Protein AF-A0AAW0IKH4-F1 (afdb_monomer)

Nearest PDB structures (foldseek):
  5uxm-assembly1_A  TM=9.630E-01  e=1.131E-14  Pseudomonas aeruginosa PAO1
  5uxo-assembly1_A  TM=9.496E-01  e=1.209E-14  Pseudomonas aeruginosa PAO1
  6bmc-assembly1_B  TM=9.424E-01  e=7.296E-10  Pseudomonas aeruginosa
  6bmc-assembly1_A  TM=9.435E-01  e=4.725E-09  Pseudomonas aeruginosa
  5e7z-assembly1_A-2  TM=8.081E-01  e=7.800E-10  Mycobacterium tuberculosis

Radius of gyration: 31.59 Å; Cα contacts (8 Å, |Δi|>4): 161; chains: 1; bounding box: 90×60×88 Å

Sequence (224 aa):
MAFTAASSLSSKSLLLYPHQPLTPIFNSKPRHHKPILAIHAADPSKSSKSTDIATSSTTPVPIQWSLESWKSKKALQQPEYPDQIVLDSVLKTLESFPPIVFAGEARSLEDRLAEAAQGKAFLLQGGDFAESFKEFNANNIRDTFRLLLQMSVVLMFGGQMPVAKAGRMAGQFAMPRSDPFEERYGVKLPSYRGDNINGDAFEPLKGICHRRIRSNAESHPLES

Mean predicted aligned error: 16.58 Å

Secondary structure (DSSP, 8-state):
----------------PPPPP-------------------PPPPP-PPP-----------------TTGGGGS---S----S-HHHHHHHHHHHHTSPPSS-HHHHHHHHHHHHHHHTTSSEEEEEE-SS--TTT--HHHHHHHHHHHHHHHHHHHHHHTS-EEEEEE-SS------SSSEEEETTEEEEPP--TTTS-S-----TT--S-----GGGS-----

InterPro domains:
  IPR002480 DAHP synthetase, class II [PF01474] (65-203)
  IPR002480 DAHP synthetase, class II [PTHR21337] (28-204)
  IPR013785 Aldolase-type TIM barrel [G3DSA:3.20.20.70] (98-218)

Foldseek 3Di:
DDDDDDDDDDDDDDDDDDDDDDDDPPDDDDDPDDPPDPPDDDDDDDDDDDDDDDDPPPPPDPPDDDPCSCVPDDDPQDADDPDVVVVVVLVVVVVPDDDPDDPVVVVVLVVQVVCVVVVQEAEDEDDDQADAPVPPDPVRVVVRVVVQVVVQVVCCVVVVHHYDGHYPDDPRFFAGDPDQWDDDPNDIAGDDGGPCAADPDDDQDPPDRYRHGDRPVPPDPPDD

Structure (mmCIF, N/CA/C/O backbone):
data_AF-A0AAW0IKH4-F1
#
_entry.id   AF-A0AAW0IKH4-F1
#
loop_
_atom_site.group_PDB
_atom_site.id
_atom_site.type_symbol
_atom_site.label_atom_id
_atom_site.label_alt_id
_atom_site.label_comp_id
_atom_site.label_asym_id
_atom_site.label_entity_id
_atom_site.label_seq_id
_atom_site.pdbx_PDB_ins_code
_atom_site.Cartn_x
_atom_site.Cartn_y
_atom_site.Cartn_z
_atom_site.occupancy
_atom_site.B_iso_or_equiv
_atom_site.auth_seq_id
_atom_site.auth_comp_id
_atom_site.auth_asym_id
_atom_site.auth_atom_id
_atom_site.pdbx_PDB_model_num
ATOM 1 N N . MET A 1 1 ? 54.519 18.270 47.631 1.00 41.19 1 MET A N 1
ATOM 2 C CA . MET A 1 1 ? 54.004 19.505 47.008 1.00 41.19 1 MET A CA 1
ATOM 3 C C . MET A 1 1 ? 52.821 19.975 47.833 1.00 41.19 1 MET A C 1
ATOM 5 O O . MET A 1 1 ? 51.887 19.210 48.018 1.00 41.19 1 MET A O 1
ATOM 9 N N . ALA A 1 2 ? 52.956 21.153 48.438 1.00 33.09 2 ALA A N 1
ATOM 10 C CA . ALA A 1 2 ? 51.972 21.773 49.318 1.00 33.09 2 ALA A CA 1
ATOM 11 C C . ALA A 1 2 ? 50.793 22.349 48.518 1.00 33.09 2 ALA A C 1
ATOM 13 O O . ALA A 1 2 ? 50.993 22.753 47.379 1.00 33.09 2 ALA A O 1
ATOM 14 N N . PHE A 1 3 ? 49.602 22.404 49.116 1.00 32.19 3 PHE A N 1
ATOM 15 C CA . PHE A 1 3 ? 48.955 23.667 49.503 1.00 32.19 3 PHE A CA 1
ATOM 16 C C . PHE A 1 3 ? 47.665 23.379 50.286 1.00 32.19 3 PHE A C 1
ATOM 18 O O . PHE A 1 3 ? 46.688 22.848 49.767 1.00 32.19 3 PHE A O 1
ATOM 25 N N . THR A 1 4 ? 47.692 23.751 51.560 1.00 31.94 4 THR A N 1
ATOM 26 C CA . THR A 1 4 ? 46.545 24.090 52.403 1.00 31.94 4 THR A CA 1
ATOM 27 C C . THR A 1 4 ? 46.231 25.578 52.228 1.00 31.94 4 THR A C 1
ATOM 29 O O . THR A 1 4 ? 47.160 26.380 52.201 1.00 31.94 4 THR A O 1
ATOM 32 N N . ALA A 1 5 ? 44.950 25.958 52.195 1.00 34.72 5 ALA A N 1
ATOM 33 C CA . ALA A 1 5 ? 44.452 27.198 52.807 1.00 34.72 5 ALA A CA 1
ATOM 34 C C . ALA A 1 5 ? 42.914 27.208 52.854 1.00 34.72 5 ALA A C 1
ATOM 36 O O . ALA A 1 5 ? 42.240 27.013 51.846 1.00 34.72 5 ALA A O 1
ATOM 37 N N . ALA A 1 6 ? 42.386 27.457 54.049 1.00 36.59 6 ALA A N 1
ATOM 38 C CA . ALA A 1 6 ? 40.983 27.699 54.357 1.00 36.59 6 ALA A CA 1
ATOM 39 C C . ALA A 1 6 ? 40.728 29.209 54.542 1.00 36.59 6 ALA A C 1
ATOM 41 O O . ALA A 1 6 ? 41.642 29.926 54.945 1.00 36.59 6 ALA A O 1
ATOM 42 N N . SER A 1 7 ? 39.495 29.674 54.292 1.00 32.28 7 SER A N 1
ATOM 43 C CA . SER A 1 7 ? 38.761 30.785 54.963 1.00 32.28 7 SER A CA 1
ATOM 44 C C . SER A 1 7 ? 37.579 31.207 54.062 1.00 32.28 7 SER A C 1
ATOM 46 O O . SER A 1 7 ? 37.759 31.443 52.877 1.00 32.28 7 SER A O 1
ATOM 48 N N . SER A 1 8 ? 36.309 31.032 54.450 1.00 31.16 8 SER A N 1
ATOM 49 C CA . SER A 1 8 ? 35.492 31.707 55.482 1.00 31.16 8 SER A CA 1
ATOM 50 C C . SER A 1 8 ? 34.871 33.051 55.046 1.00 31.16 8 SER A C 1
ATOM 52 O O . SER A 1 8 ? 35.500 34.094 55.161 1.00 31.16 8 SER A O 1
ATOM 54 N N . LEU A 1 9 ? 33.581 32.954 54.682 1.00 33.31 9 LEU A N 1
ATOM 55 C CA . LEU A 1 9 ? 32.426 33.833 54.967 1.00 33.31 9 LEU A CA 1
ATOM 56 C C . LEU A 1 9 ? 32.434 35.326 54.579 1.00 33.31 9 LEU A C 1
ATOM 58 O O . LEU A 1 9 ? 33.155 36.139 55.144 1.00 33.31 9 LEU A O 1
ATOM 62 N N . SER A 1 10 ? 31.410 35.712 53.803 1.00 31.36 10 SER A N 1
ATOM 63 C CA . SER A 1 10 ? 30.628 36.926 54.078 1.00 31.36 10 SER A CA 1
ATOM 64 C C . SER A 1 10 ? 29.201 36.808 53.523 1.00 31.36 10 SER A C 1
ATOM 66 O O . SER A 1 10 ? 28.991 36.647 52.322 1.00 31.36 10 SER A O 1
ATOM 68 N N . SER A 1 11 ? 28.222 36.868 54.428 1.00 33.91 11 SER A N 1
ATOM 69 C CA . SER A 1 11 ? 26.785 36.943 54.155 1.00 33.91 11 SER A CA 1
ATOM 70 C C . SER A 1 11 ? 26.399 38.293 53.562 1.00 33.91 11 SER A C 1
ATOM 72 O O . SER A 1 11 ? 26.669 39.317 54.186 1.00 33.91 11 SER A O 1
ATOM 74 N N . LYS A 1 12 ? 25.605 38.298 52.484 1.00 37.12 12 LYS A N 1
ATOM 75 C CA . LYS A 1 12 ? 24.574 39.328 52.279 1.00 37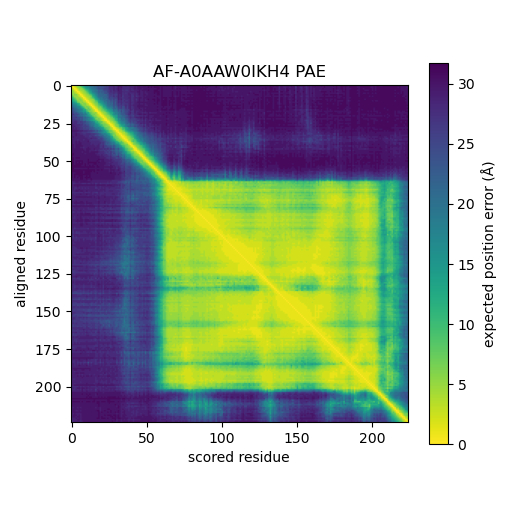.12 12 LYS A CA 1
ATOM 76 C C . LYS A 1 12 ? 23.291 38.718 51.717 1.00 37.12 12 LYS A C 1
ATOM 78 O O . LYS A 1 12 ? 23.232 38.250 50.588 1.00 37.12 12 LYS A O 1
ATOM 83 N N . SER A 1 13 ? 22.279 38.752 52.576 1.00 35.56 13 SER A N 1
ATOM 84 C CA . SER A 1 13 ? 20.864 38.528 52.303 1.00 35.56 13 SER A CA 1
ATOM 85 C C . SER A 1 13 ? 20.312 39.659 51.434 1.00 35.56 13 SER A C 1
ATOM 87 O O . SER A 1 13 ? 20.516 40.820 51.781 1.00 35.56 13 SER A O 1
ATOM 89 N N . LEU A 1 14 ? 19.592 39.332 50.357 1.00 37.19 14 LEU A N 1
ATOM 90 C CA . LEU A 1 14 ? 18.642 40.233 49.698 1.00 37.19 14 LEU A CA 1
ATOM 91 C C . LEU A 1 14 ? 17.425 39.432 49.206 1.00 37.19 14 LEU A C 1
ATOM 93 O O . LEU A 1 14 ? 17.390 38.919 48.097 1.00 37.19 14 LEU A O 1
ATOM 97 N N . LEU A 1 15 ? 16.468 39.325 50.127 1.00 36.06 15 LEU A N 1
ATOM 98 C CA . LEU A 1 15 ? 15.026 39.528 49.961 1.00 36.06 15 LEU A CA 1
ATOM 99 C C . LEU A 1 15 ? 14.274 38.773 48.846 1.00 36.06 15 LEU A C 1
ATOM 101 O O . LEU A 1 15 ? 14.376 39.055 47.656 1.00 36.06 15 LEU A O 1
ATOM 105 N N . LEU A 1 16 ? 13.393 37.893 49.339 1.00 30.16 16 LEU A N 1
ATOM 106 C CA . LEU A 1 16 ? 12.177 37.379 48.712 1.00 30.16 16 LEU A CA 1
ATOM 107 C C . LEU A 1 16 ? 11.419 38.465 47.929 1.00 30.16 16 LEU A C 1
ATOM 109 O O . LEU A 1 16 ? 11.003 39.470 48.507 1.00 30.16 16 LEU A O 1
ATOM 113 N N . TYR A 1 17 ? 11.113 38.184 46.664 1.00 36.16 17 TYR A N 1
ATOM 114 C CA . TYR A 1 17 ? 9.981 38.802 45.977 1.00 36.16 17 TYR A CA 1
ATOM 115 C C . TYR A 1 17 ? 8.730 37.931 46.182 1.00 36.16 17 TYR A C 1
ATOM 117 O O . TYR A 1 17 ? 8.794 36.720 45.957 1.00 36.16 17 TYR A O 1
ATOM 125 N N . PRO A 1 18 ? 7.599 38.501 46.629 1.00 42.78 18 PRO A N 1
ATOM 126 C CA . PRO A 1 18 ? 6.390 37.739 46.910 1.00 42.78 18 PRO A CA 1
ATOM 127 C C . PRO A 1 18 ? 5.679 37.282 45.628 1.00 42.78 18 PRO A C 1
ATOM 129 O O . PRO A 1 18 ? 5.535 38.032 44.663 1.00 42.78 18 PRO A O 1
ATOM 132 N N . HIS A 1 19 ? 5.192 36.040 45.669 1.00 37.78 19 HIS A N 1
ATOM 133 C CA . HIS A 1 19 ? 4.277 35.444 44.701 1.00 37.78 19 HIS A CA 1
ATOM 134 C C . HIS A 1 19 ? 3.019 36.306 44.516 1.00 37.78 19 HIS A C 1
ATOM 136 O O . HIS A 1 19 ? 2.271 36.532 45.466 1.00 37.78 19 HIS A O 1
ATOM 142 N N . GLN A 1 20 ? 2.745 36.728 43.280 1.00 38.59 20 GLN A N 1
ATOM 143 C CA . GLN A 1 20 ? 1.416 37.200 42.895 1.00 38.59 20 GLN A CA 1
ATOM 144 C C . GLN A 1 20 ? 0.515 35.991 42.592 1.00 38.59 20 GLN A C 1
ATOM 146 O O . GLN A 1 20 ? 0.892 35.150 41.771 1.00 38.59 20 GLN A O 1
ATOM 151 N N . PRO A 1 21 ? -0.671 35.877 43.214 1.00 40.38 21 PRO A N 1
ATOM 152 C CA . PRO A 1 21 ? -1.648 34.872 42.822 1.00 40.38 21 PRO A CA 1
ATOM 153 C C . PRO A 1 21 ? -2.279 35.265 41.480 1.00 40.38 21 PRO A C 1
ATOM 155 O O . PRO A 1 21 ? -2.866 36.338 41.344 1.00 40.38 21 PRO A O 1
ATOM 158 N N . LEU A 1 22 ? -2.172 34.381 40.487 1.00 36.91 22 LEU A N 1
ATOM 159 C CA . LEU A 1 22 ? -2.939 34.473 39.247 1.00 36.91 22 LEU A CA 1
ATOM 160 C C . LEU A 1 22 ? -4.419 34.251 39.581 1.00 36.91 22 LEU A C 1
ATOM 162 O O . LEU A 1 22 ? -4.824 33.158 39.975 1.00 36.91 22 LEU A O 1
ATOM 166 N N . THR A 1 23 ? -5.228 35.298 39.451 1.00 41.19 23 THR A N 1
ATOM 167 C CA . THR A 1 23 ? -6.684 35.214 39.567 1.00 41.19 23 THR A CA 1
ATOM 168 C C . THR A 1 23 ? -7.270 34.507 38.338 1.00 41.19 23 THR A C 1
ATOM 170 O O . THR A 1 23 ? -6.830 34.754 37.211 1.00 41.19 23 THR A O 1
ATOM 173 N N . PRO A 1 24 ? -8.274 33.627 38.499 1.00 35.78 24 PRO A N 1
ATOM 174 C CA . PRO A 1 24 ? -8.939 33.012 37.362 1.00 35.78 24 PRO A CA 1
ATOM 175 C C . PRO A 1 24 ? -9.859 34.046 36.705 1.00 35.78 24 PRO A C 1
ATOM 177 O O . PRO A 1 24 ? -10.859 34.470 37.283 1.00 35.78 24 PRO A O 1
ATOM 180 N N . ILE A 1 25 ? -9.542 34.447 35.473 1.00 37.66 25 ILE A N 1
ATOM 181 C CA . ILE A 1 25 ? -10.469 35.202 34.625 1.00 37.66 25 ILE A CA 1
ATOM 182 C C . ILE A 1 25 ? -11.545 34.221 34.146 1.00 37.66 25 ILE A C 1
ATOM 184 O O . ILE A 1 25 ? -11.438 33.607 33.086 1.00 37.66 25 ILE A O 1
ATOM 188 N N . PHE A 1 26 ? -12.598 34.062 34.946 1.00 40.78 26 PHE A N 1
ATOM 189 C CA . PHE A 1 26 ? -13.859 33.490 34.492 1.00 40.78 26 PHE A CA 1
ATOM 190 C C . PHE A 1 26 ? -14.609 34.576 33.716 1.00 40.78 26 PHE A C 1
ATOM 192 O O . PHE A 1 26 ? -15.309 35.406 34.287 1.00 40.78 26 PHE A O 1
ATOM 199 N N . ASN A 1 27 ? -14.437 34.590 32.395 1.00 35.34 27 ASN A N 1
ATOM 200 C CA . ASN A 1 27 ? -15.316 35.331 31.499 1.00 35.34 27 ASN A CA 1
ATOM 201 C C . ASN A 1 27 ? -15.968 34.333 30.539 1.00 35.34 27 ASN A C 1
ATOM 203 O O . ASN A 1 27 ? -15.490 34.073 29.434 1.00 35.34 27 ASN A O 1
ATOM 207 N N . SER A 1 28 ? -17.044 33.706 31.008 1.00 46.16 28 SER A N 1
ATOM 208 C CA . SER A 1 28 ? -17.885 32.817 30.218 1.00 46.16 28 SER A CA 1
ATOM 209 C C . SER A 1 28 ? -18.814 33.646 29.331 1.00 46.16 28 SER A C 1
ATOM 211 O O . SER A 1 28 ? -19.909 34.030 29.739 1.00 46.16 28 SER A O 1
ATOM 213 N N . LYS A 1 29 ? -18.396 33.896 28.088 1.00 41.50 29 LYS A N 1
ATOM 214 C CA . LYS A 1 29 ? -19.342 34.097 26.984 1.00 41.50 29 LYS A CA 1
ATOM 215 C C . LYS A 1 29 ? -19.332 32.833 26.126 1.00 41.50 29 LYS A C 1
ATOM 217 O O . LYS A 1 29 ? -18.243 32.412 25.726 1.00 41.50 29 LYS A O 1
ATOM 222 N N . PRO A 1 30 ? -20.490 32.215 25.833 1.00 40.94 30 PRO A N 1
ATOM 223 C CA . PRO A 1 30 ? -20.535 31.082 24.923 1.00 40.94 30 PRO A CA 1
ATOM 224 C C . PRO A 1 30 ? -20.081 31.566 23.544 1.00 40.94 30 PRO A C 1
ATOM 226 O O . PRO A 1 30 ? -20.743 32.376 22.895 1.00 40.94 30 PRO A O 1
ATOM 229 N N . ARG A 1 31 ? -18.906 31.110 23.103 1.00 42.06 31 ARG A N 1
ATOM 230 C CA . ARG A 1 31 ? -18.494 31.278 21.712 1.00 42.06 31 ARG A CA 1
ATOM 231 C C . ARG A 1 31 ? -19.359 30.334 20.889 1.00 42.06 31 ARG A C 1
ATOM 233 O O . ARG A 1 31 ? -19.223 29.120 20.998 1.00 42.06 31 ARG A O 1
ATOM 240 N N . HIS A 1 32 ? -20.255 30.893 20.080 1.00 41.97 32 HIS A N 1
ATOM 241 C CA . HIS A 1 32 ? -20.911 30.143 19.018 1.00 41.97 32 HIS A CA 1
ATOM 242 C C . HIS A 1 32 ? -19.832 29.634 18.059 1.00 41.97 32 HIS A C 1
ATOM 244 O O . HIS A 1 32 ? -19.340 30.372 17.205 1.00 41.97 32 HIS A O 1
ATOM 250 N N . HIS A 1 33 ? -19.438 28.373 18.218 1.00 46.88 33 HIS A N 1
ATOM 251 C CA . HIS A 1 33 ? -18.690 27.669 17.193 1.00 46.88 33 HIS A CA 1
ATOM 252 C C . HIS A 1 33 ? -19.633 27.468 16.009 1.00 46.88 33 HIS A C 1
ATOM 254 O O . HIS A 1 33 ? -20.596 26.708 16.090 1.00 46.88 33 HIS A O 1
ATOM 260 N N . LYS A 1 34 ? -19.381 28.186 14.911 1.00 46.91 34 LYS A N 1
ATOM 261 C CA . LYS A 1 34 ? -19.964 27.816 13.623 1.00 46.91 34 LYS A CA 1
ATOM 262 C C . LYS A 1 34 ? -19.381 26.446 13.259 1.00 46.91 34 LYS A C 1
ATOM 264 O O . LYS A 1 34 ? -18.154 26.322 13.293 1.00 46.91 34 LYS A O 1
ATOM 269 N N . PRO A 1 35 ? -20.197 25.428 12.940 1.00 48.31 35 PRO A N 1
ATOM 270 C CA . PRO A 1 35 ? -19.655 24.200 12.383 1.00 48.31 35 PRO A CA 1
ATOM 271 C C . PRO A 1 35 ? -18.888 24.553 11.106 1.00 48.31 35 PRO A C 1
ATOM 273 O O . PRO A 1 35 ? -19.336 25.385 10.311 1.00 48.31 35 PRO A O 1
ATOM 276 N N . ILE A 1 36 ? -17.711 23.951 10.935 1.00 48.59 36 ILE A N 1
ATOM 277 C CA . ILE A 1 36 ? -16.972 24.000 9.676 1.00 48.59 36 ILE A CA 1
ATOM 278 C C . ILE A 1 36 ? -17.832 23.238 8.664 1.00 48.59 36 ILE A C 1
ATOM 280 O O . ILE A 1 36 ? -17.849 22.012 8.643 1.00 48.59 36 ILE A O 1
ATOM 284 N N . LEU A 1 37 ? -18.620 23.977 7.887 1.00 40.75 37 LEU A N 1
ATOM 285 C CA . LEU A 1 37 ? -19.358 23.441 6.753 1.00 40.75 37 LEU A CA 1
ATOM 286 C C . LEU A 1 37 ? -18.362 23.262 5.608 1.00 40.75 37 LEU A C 1
ATOM 288 O O . LEU A 1 37 ? -17.660 24.207 5.247 1.00 40.75 37 LEU A O 1
ATOM 292 N N . ALA A 1 38 ? -18.290 22.055 5.052 1.00 37.59 38 ALA A N 1
ATOM 293 C CA . ALA A 1 38 ? -17.555 21.800 3.823 1.00 37.59 38 ALA A CA 1
ATOM 294 C C . ALA A 1 38 ? -18.116 22.707 2.714 1.00 37.59 38 ALA A C 1
ATOM 296 O O . ALA A 1 38 ? -19.290 22.624 2.355 1.00 37.59 38 ALA A O 1
ATOM 297 N N . ILE A 1 39 ? -17.284 23.617 2.213 1.00 44.38 39 ILE A N 1
ATOM 298 C CA . ILE A 1 39 ? -17.624 24.523 1.119 1.00 44.38 39 ILE A CA 1
ATOM 299 C C . ILE A 1 39 ? -17.395 23.754 -0.195 1.00 44.38 39 ILE A C 1
ATOM 301 O O . ILE A 1 39 ? -16.271 23.342 -0.463 1.00 44.38 39 ILE A O 1
ATOM 305 N N . HIS A 1 40 ? -18.464 23.620 -0.992 1.00 36.84 40 HIS A N 1
ATOM 306 C CA . HIS A 1 40 ? -18.589 22.985 -2.322 1.00 36.84 40 HIS A CA 1
ATOM 307 C C . HIS A 1 40 ? -18.855 21.470 -2.362 1.00 36.84 40 HIS A C 1
ATOM 309 O O . HIS A 1 40 ? -17.963 20.661 -2.605 1.00 36.84 40 HIS A O 1
ATOM 315 N N . ALA A 1 41 ? -20.136 21.100 -2.289 1.00 35.28 41 ALA A N 1
ATOM 316 C CA . ALA A 1 41 ? -20.648 20.079 -3.201 1.00 35.28 41 ALA A CA 1
ATOM 317 C C . ALA A 1 41 ? -20.869 20.760 -4.563 1.00 35.28 41 ALA A C 1
ATOM 319 O O . ALA A 1 41 ? -21.421 21.858 -4.611 1.00 35.28 41 ALA A O 1
ATOM 320 N N . ALA A 1 42 ? -20.380 20.165 -5.650 1.00 36.78 42 ALA A N 1
ATOM 321 C CA . ALA A 1 42 ? -20.576 20.699 -6.994 1.00 36.78 42 ALA A CA 1
ATOM 322 C C . ALA A 1 42 ? -22.077 20.746 -7.332 1.00 36.78 42 ALA A C 1
ATOM 324 O O . ALA A 1 42 ? -22.758 19.722 -7.250 1.00 36.78 42 ALA A O 1
ATOM 325 N N . ASP A 1 43 ? -22.581 21.920 -7.717 1.00 41.31 43 ASP A N 1
ATOM 326 C CA . ASP A 1 43 ? -23.940 22.061 -8.238 1.00 41.31 43 ASP A CA 1
ATOM 327 C C . ASP A 1 43 ? -24.088 21.259 -9.545 1.00 41.31 43 ASP A C 1
ATOM 329 O O . ASP A 1 43 ? -23.213 21.333 -10.417 1.00 41.31 43 ASP A O 1
ATOM 333 N N . PRO A 1 44 ? -25.184 20.501 -9.734 1.00 36.69 44 PRO A N 1
ATOM 334 C CA . PRO A 1 44 ? -25.417 19.790 -10.979 1.00 36.69 44 PRO A CA 1
ATOM 335 C C . PRO A 1 44 ? -25.705 20.796 -12.102 1.00 36.69 44 PRO A C 1
ATOM 337 O O . PRO A 1 44 ? -26.559 21.679 -11.988 1.00 36.69 44 PRO A O 1
ATOM 340 N N . SER A 1 45 ? -24.976 20.657 -13.207 1.00 38.31 45 SER A N 1
ATOM 341 C CA . SER A 1 45 ? -25.104 21.497 -14.393 1.00 38.31 45 SER A CA 1
ATOM 342 C C . SER A 1 45 ? -26.514 21.413 -14.996 1.00 38.31 45 SER A C 1
ATOM 344 O O . SER A 1 45 ? -27.036 20.339 -15.295 1.00 38.31 45 SER A O 1
ATOM 346 N N . LYS A 1 46 ? -27.144 22.574 -15.219 1.00 34.06 46 LYS A N 1
ATOM 347 C CA . LYS A 1 46 ? -28.368 22.686 -16.023 1.00 34.06 46 LYS A CA 1
ATOM 348 C C . LYS A 1 46 ? -28.018 22.454 -17.495 1.00 34.06 46 LYS A C 1
ATOM 350 O O . LYS A 1 46 ? -27.369 23.293 -18.111 1.00 34.06 46 LYS A O 1
ATOM 355 N N . SER A 1 47 ? -28.467 21.334 -18.055 1.00 35.25 47 SER A N 1
ATOM 356 C CA . SER A 1 47 ? -28.440 21.062 -19.495 1.00 35.25 47 SER A CA 1
ATOM 357 C C . SER A 1 47 ? -29.733 21.563 -20.149 1.00 35.25 47 SER A C 1
ATOM 359 O O . SER A 1 47 ? -30.844 21.263 -19.712 1.00 35.25 47 SER A O 1
ATOM 361 N N . SER A 1 48 ? -29.561 22.375 -21.189 1.00 33.38 48 SER A N 1
ATOM 362 C CA . SER A 1 48 ? -30.581 22.871 -22.109 1.00 33.38 48 SER A CA 1
ATOM 363 C C . SER A 1 48 ? -31.153 21.751 -22.988 1.00 33.38 48 SER A C 1
ATOM 365 O O . SER A 1 48 ? -30.404 20.937 -23.524 1.00 33.38 48 SER A O 1
ATOM 367 N N . LYS A 1 49 ? -32.479 21.757 -23.179 1.00 32.88 49 LYS A N 1
ATOM 368 C CA . LYS A 1 49 ? -33.219 20.886 -24.107 1.00 32.88 49 LYS A CA 1
ATOM 369 C C . LYS A 1 49 ? -32.766 21.073 -25.561 1.00 32.88 49 LYS A C 1
ATOM 371 O O . LYS A 1 49 ? -32.815 22.192 -26.064 1.00 32.88 49 LYS A O 1
ATOM 376 N N . SER A 1 50 ? -32.513 19.962 -26.253 1.00 32.88 50 SER A N 1
ATOM 377 C CA . SER A 1 50 ? -32.640 19.861 -27.713 1.00 32.88 50 SER A CA 1
ATOM 378 C C . SER A 1 50 ? -33.096 18.455 -28.139 1.00 32.88 50 SER A C 1
ATOM 380 O O . SER A 1 50 ? -32.453 17.457 -27.835 1.00 32.88 50 SER A O 1
ATOM 382 N N . THR A 1 51 ? -34.260 18.478 -28.781 1.00 29.81 51 THR A N 1
ATOM 383 C CA . THR A 1 51 ? -35.011 17.598 -29.694 1.00 29.81 51 THR A CA 1
ATOM 384 C C . THR A 1 51 ? -34.450 16.234 -30.153 1.00 29.81 51 THR A C 1
ATOM 386 O O . THR A 1 51 ? -33.388 16.148 -30.760 1.00 29.81 51 THR A O 1
ATOM 389 N N . ASP A 1 52 ? -35.278 15.209 -29.911 1.00 38.72 52 ASP A N 1
ATOM 390 C CA . ASP A 1 52 ? -35.547 13.915 -30.573 1.00 38.72 52 ASP A CA 1
ATOM 391 C C . ASP A 1 52 ? -34.623 13.360 -31.677 1.00 38.72 52 ASP A C 1
ATOM 393 O O . ASP A 1 52 ? -34.651 13.830 -32.812 1.00 38.72 52 ASP A O 1
ATOM 397 N N . ILE A 1 53 ? -33.995 12.205 -31.390 1.00 40.09 53 ILE A N 1
ATOM 398 C CA . ILE A 1 53 ? -33.845 11.056 -32.310 1.00 40.09 53 ILE A CA 1
ATOM 399 C C . ILE A 1 53 ? -33.996 9.765 -31.488 1.00 40.09 53 ILE A C 1
ATOM 401 O O . ILE A 1 53 ? -33.250 9.526 -30.537 1.00 40.09 53 ILE A O 1
ATOM 405 N N . ALA A 1 54 ? -34.959 8.921 -31.865 1.00 48.81 54 ALA A N 1
ATOM 406 C CA . ALA A 1 54 ? -35.173 7.599 -31.286 1.00 48.81 54 ALA A CA 1
ATOM 407 C C . ALA A 1 54 ? -33.932 6.713 -31.485 1.00 48.81 54 ALA A C 1
ATOM 409 O O . ALA A 1 54 ? -33.644 6.263 -32.590 1.00 48.81 54 ALA A O 1
ATOM 410 N N . THR A 1 55 ? -33.210 6.453 -30.397 1.00 34.88 55 THR A N 1
ATOM 411 C CA . THR A 1 55 ? -32.181 5.414 -30.320 1.00 34.88 55 THR A CA 1
ATOM 412 C C . THR A 1 55 ? -32.609 4.453 -29.224 1.00 34.88 55 THR A C 1
ATOM 414 O O . THR A 1 55 ? -32.896 4.874 -28.105 1.00 34.88 55 THR A O 1
ATOM 417 N N . SER A 1 56 ? -32.701 3.173 -29.578 1.00 41.31 56 SER A N 1
ATOM 418 C CA . SER A 1 56 ? -32.970 2.046 -28.687 1.00 41.31 56 SER A CA 1
ATOM 419 C C . SER A 1 56 ? -32.306 2.241 -27.325 1.00 41.31 56 SER A C 1
ATOM 421 O O . SER A 1 56 ? -31.077 2.274 -27.223 1.00 41.31 56 SER A O 1
ATOM 423 N N . SER A 1 57 ? -33.125 2.374 -26.285 1.00 41.25 57 SER A N 1
ATOM 424 C CA . SER A 1 57 ? -32.689 2.439 -24.898 1.00 41.25 57 SER A CA 1
ATOM 425 C C . SER A 1 57 ? -32.103 1.088 -24.491 1.00 41.25 57 SER A C 1
ATOM 427 O O . SER A 1 57 ? -32.784 0.248 -23.904 1.00 41.25 57 SER A O 1
ATOM 429 N N . THR A 1 58 ? -30.831 0.859 -24.809 1.00 45.44 58 THR A N 1
ATOM 430 C CA . THR A 1 58 ? -30.040 -0.157 -24.123 1.00 45.44 58 THR A CA 1
ATOM 431 C C . THR A 1 58 ? -29.768 0.395 -22.735 1.00 45.44 58 THR A C 1
ATOM 433 O O . THR A 1 58 ? -28.817 1.144 -22.521 1.00 45.44 58 THR A O 1
ATOM 436 N N . THR A 1 59 ? -30.655 0.079 -21.794 1.00 48.62 59 THR A N 1
ATOM 437 C CA . THR A 1 59 ? -30.405 0.271 -20.368 1.00 48.62 59 THR A CA 1
ATOM 438 C C . THR A 1 59 ? -29.037 -0.346 -20.066 1.00 48.62 59 THR A C 1
ATOM 440 O O . THR A 1 59 ? -28.856 -1.534 -20.347 1.00 48.62 59 THR A O 1
ATOM 443 N N . PRO A 1 60 ? -28.045 0.414 -19.565 1.00 59.03 60 PRO A N 1
ATOM 444 C CA . PRO A 1 60 ? -26.758 -0.168 -19.235 1.00 59.03 60 PRO A CA 1
ATOM 445 C C . PRO A 1 60 ? -27.000 -1.180 -18.119 1.00 59.03 60 PRO A C 1
ATOM 447 O O . PRO A 1 60 ? -27.389 -0.813 -17.010 1.00 59.03 60 PRO A O 1
ATOM 450 N N . VAL A 1 61 ? -26.830 -2.464 -18.436 1.00 64.31 61 VAL A N 1
ATOM 451 C CA . VAL A 1 61 ? -26.874 -3.534 -17.442 1.00 64.31 61 VAL A CA 1
ATOM 452 C C . VAL A 1 61 ? -25.832 -3.178 -16.380 1.00 64.31 61 VAL A C 1
ATOM 454 O O . VAL A 1 61 ? -24.675 -2.933 -16.744 1.00 64.31 61 VAL A O 1
ATOM 457 N N . PRO A 1 62 ? -26.205 -3.081 -15.090 1.00 65.81 62 PRO A N 1
ATOM 458 C CA . PRO A 1 62 ? -25.234 -2.828 -14.042 1.00 65.81 62 PRO A CA 1
ATOM 459 C C . PRO A 1 62 ? -24.192 -3.940 -14.107 1.00 65.81 62 PRO A C 1
ATOM 461 O O . PRO A 1 62 ? -24.520 -5.120 -13.994 1.00 65.81 62 PRO A O 1
ATOM 464 N N . ILE A 1 63 ? -22.942 -3.560 -14.370 1.00 72.69 63 ILE A N 1
ATOM 465 C CA . ILE A 1 63 ? -21.833 -4.508 -14.449 1.00 72.69 63 ILE A CA 1
ATOM 466 C C . ILE A 1 63 ? -21.728 -5.156 -13.071 1.00 72.69 63 ILE A C 1
ATOM 468 O O . ILE A 1 63 ? -21.359 -4.499 -12.097 1.00 72.69 63 ILE A O 1
ATOM 472 N N . GLN A 1 64 ? -22.111 -6.428 -12.994 1.00 87.69 64 GLN A N 1
ATOM 473 C CA . GLN A 1 64 ? -21.996 -7.218 -11.781 1.00 87.69 64 GLN A CA 1
ATOM 474 C C . GLN A 1 64 ? -20.512 -7.326 -11.424 1.00 87.69 64 GLN A C 1
ATOM 476 O O . GLN A 1 64 ? -19.676 -7.622 -12.281 1.00 87.69 64 GLN A O 1
ATOM 481 N N . TRP A 1 65 ? -20.180 -7.030 -10.168 1.00 92.56 65 TRP A N 1
ATOM 482 C CA . TRP A 1 65 ? -18.800 -7.064 -9.704 1.00 92.56 65 TRP A CA 1
ATOM 483 C C . TRP A 1 65 ? -18.205 -8.469 -9.879 1.00 92.56 65 TRP A C 1
ATOM 485 O O . TRP A 1 65 ? -18.830 -9.472 -9.536 1.00 92.56 65 TRP A O 1
ATOM 495 N N . SER A 1 66 ? -16.985 -8.519 -10.407 1.00 93.62 66 SER A N 1
ATOM 496 C CA . SER A 1 66 ? -16.140 -9.711 -10.492 1.00 93.62 66 SER A CA 1
ATOM 497 C C . SER A 1 66 ? -14.668 -9.298 -10.433 1.00 93.62 66 SER A C 1
ATOM 499 O O . SER A 1 66 ? -14.345 -8.133 -10.691 1.00 93.62 66 SER A O 1
ATOM 501 N N . LEU A 1 67 ? -13.768 -10.241 -10.141 1.00 89.31 67 LEU A N 1
ATOM 502 C CA . LEU A 1 67 ? -12.320 -9.986 -10.065 1.00 89.31 67 LEU A CA 1
ATOM 503 C C . LEU A 1 67 ? -11.748 -9.384 -11.358 1.00 89.31 67 LEU A C 1
ATOM 505 O O . LEU A 1 67 ? -10.839 -8.565 -11.312 1.00 89.31 67 LEU A O 1
ATOM 509 N N . GLU A 1 68 ? -12.333 -9.728 -12.503 1.00 92.25 68 GLU A N 1
ATOM 510 C CA . GLU A 1 68 ? -11.880 -9.296 -13.829 1.00 92.25 68 GLU A CA 1
ATOM 511 C C . GLU A 1 68 ? -12.584 -8.024 -14.323 1.00 92.25 68 GLU A C 1
ATOM 513 O O . GLU A 1 68 ? -12.155 -7.398 -15.293 1.00 92.25 68 GLU A O 1
ATOM 518 N N . SER A 1 69 ? -13.661 -7.602 -13.650 1.00 93.06 69 SER A N 1
ATOM 519 C CA . SER A 1 69 ? -14.514 -6.497 -14.107 1.00 93.06 69 SER A CA 1
ATOM 520 C C . SER A 1 69 ? -13.759 -5.173 -14.286 1.00 93.06 69 SER A C 1
ATOM 522 O O . SER A 1 69 ? -14.114 -4.381 -15.164 1.00 93.06 69 SER A O 1
ATOM 524 N N . TRP A 1 70 ? -12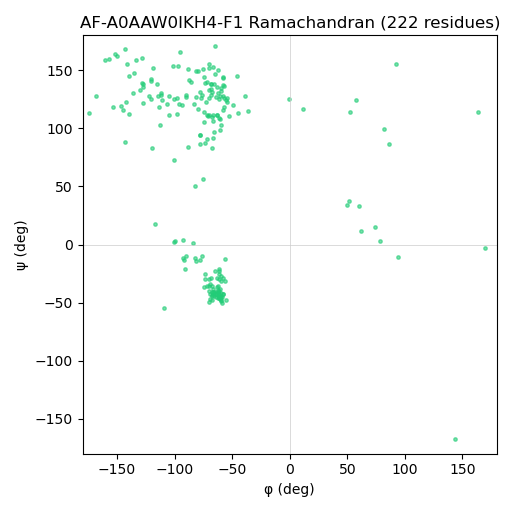.684 -4.939 -13.523 1.00 92.31 70 TRP A N 1
ATOM 525 C CA . TRP A 1 70 ? -11.869 -3.725 -13.622 1.00 92.31 70 TRP A CA 1
ATOM 526 C C . TRP A 1 70 ? -11.085 -3.629 -14.938 1.00 92.31 70 TRP A C 1
ATOM 528 O O . TRP A 1 70 ? -10.875 -2.516 -15.416 1.00 92.31 70 TRP A O 1
ATOM 538 N N . LYS A 1 71 ? -10.715 -4.756 -15.569 1.00 90.75 71 LYS A N 1
ATOM 539 C CA . LYS A 1 71 ? -9.952 -4.769 -16.834 1.00 90.75 71 LYS A CA 1
ATOM 540 C C . LYS A 1 71 ? -10.736 -4.160 -17.998 1.00 90.75 71 LYS A C 1
ATOM 542 O O . LYS A 1 71 ? -10.151 -3.670 -18.955 1.00 90.75 71 LYS A O 1
ATOM 547 N N . SER A 1 72 ? -12.067 -4.146 -17.899 1.00 91.62 72 SER A N 1
ATOM 548 C CA . SER A 1 72 ? -12.950 -3.485 -18.871 1.00 91.62 72 SER A CA 1
ATOM 549 C C . SER A 1 72 ? -12.984 -1.955 -18.737 1.00 91.62 72 SER A C 1
ATOM 551 O O . SER A 1 72 ? -13.572 -1.266 -19.573 1.00 91.62 72 SER A O 1
ATOM 553 N N . LYS A 1 73 ? -12.401 -1.400 -17.667 1.00 92.88 73 LYS A N 1
ATOM 554 C CA . LYS A 1 73 ? -12.389 0.036 -17.378 1.00 92.88 73 LYS A CA 1
ATOM 555 C C . LYS A 1 73 ? -11.082 0.665 -17.853 1.00 92.88 73 LYS A C 1
ATOM 557 O O . LYS A 1 73 ? -10.036 0.027 -17.894 1.00 92.88 73 LYS A O 1
ATOM 562 N N . LYS A 1 74 ? -11.125 1.965 -18.159 1.00 95.06 74 LYS A N 1
ATOM 563 C CA . LYS A 1 74 ? -9.922 2.739 -18.485 1.00 95.06 74 LYS A CA 1
ATOM 564 C C . LYS A 1 74 ? -9.025 2.856 -17.245 1.00 95.06 74 LYS A C 1
ATOM 566 O O . LYS A 1 74 ? -9.330 3.638 -16.347 1.00 95.06 74 LYS A O 1
ATOM 571 N N . ALA A 1 75 ? -7.918 2.118 -17.224 1.00 92.94 75 ALA A N 1
ATOM 572 C CA . ALA A 1 75 ? -6.886 2.205 -16.194 1.00 92.94 75 ALA A CA 1
ATOM 573 C C . ALA A 1 75 ? -5.727 3.099 -16.666 1.00 92.94 75 ALA A C 1
ATOM 575 O O . ALA A 1 75 ? -5.165 2.894 -17.739 1.00 92.94 75 ALA A O 1
ATOM 576 N N . LEU A 1 76 ? -5.376 4.111 -15.872 1.00 93.25 76 LEU A N 1
ATOM 577 C CA . LEU A 1 76 ? -4.219 4.975 -16.122 1.00 93.25 76 LEU A CA 1
ATOM 578 C C . LEU A 1 76 ? -2.997 4.468 -15.347 1.00 93.25 76 LEU A C 1
ATOM 580 O O . LEU A 1 76 ? -3.132 3.676 -14.415 1.00 93.25 76 LEU A O 1
ATOM 584 N N . GLN A 1 77 ? -1.811 4.971 -15.705 1.00 93.62 77 GLN A N 1
ATOM 585 C CA . GLN A 1 77 ? -0.544 4.723 -14.996 1.00 93.62 77 GLN A CA 1
ATOM 586 C C . GLN A 1 77 ? -0.095 3.252 -14.955 1.00 93.62 77 GLN A C 1
ATOM 588 O O . GLN A 1 77 ? 0.848 2.932 -14.231 1.00 93.62 77 GLN A O 1
ATOM 593 N N . GLN A 1 78 ? -0.732 2.381 -15.744 1.00 90.88 78 GLN A N 1
ATOM 594 C CA . GLN A 1 78 ? -0.319 0.992 -15.872 1.00 90.88 78 GLN A CA 1
ATOM 595 C C . GLN A 1 78 ? 1.030 0.911 -16.598 1.00 90.88 78 GLN A C 1
ATOM 597 O O . GLN A 1 78 ? 1.247 1.653 -17.560 1.00 90.88 78 GLN A O 1
ATOM 602 N N . PRO A 1 79 ? 1.947 0.056 -16.132 1.00 88.75 79 PRO A N 1
ATOM 603 C CA . PRO A 1 79 ? 3.157 -0.268 -16.876 1.00 88.75 79 PRO A CA 1
ATOM 604 C C . PRO A 1 79 ? 2.830 -1.043 -18.159 1.00 88.75 79 PRO A C 1
ATOM 606 O O . PRO A 1 79 ? 1.851 -1.785 -18.224 1.00 88.75 79 PRO A O 1
ATOM 609 N N . GLU A 1 80 ? 3.697 -0.907 -19.157 1.00 85.75 80 GLU A N 1
ATOM 610 C CA . GLU A 1 80 ? 3.686 -1.748 -20.352 1.00 85.75 80 GLU A CA 1
ATOM 611 C C . GLU A 1 80 ? 4.729 -2.854 -20.170 1.00 85.75 80 GLU A C 1
ATOM 613 O O . GLU A 1 80 ? 5.929 -2.582 -20.100 1.00 85.75 80 GLU A O 1
ATOM 618 N N . TYR A 1 81 ? 4.266 -4.100 -20.050 1.00 85.31 81 TYR A N 1
ATOM 619 C CA . TYR A 1 81 ? 5.131 -5.275 -19.975 1.00 85.31 81 TYR A CA 1
ATOM 620 C C . TYR A 1 81 ? 5.253 -5.896 -21.377 1.00 85.31 81 TYR A C 1
ATOM 622 O O . TYR A 1 81 ? 4.232 -6.273 -21.949 1.00 85.31 81 TYR A O 1
ATOM 630 N N . PRO A 1 82 ? 6.465 -6.015 -21.952 1.00 85.69 82 PRO A N 1
ATOM 631 C CA . PRO A 1 82 ? 6.636 -6.521 -23.316 1.00 85.69 82 PRO A CA 1
ATOM 632 C C . PRO A 1 82 ? 6.420 -8.037 -23.439 1.00 85.69 82 PRO A C 1
ATOM 634 O O . PRO A 1 82 ? 6.072 -8.514 -24.516 1.00 85.69 82 PRO A O 1
ATOM 637 N N . ASP A 1 83 ? 6.628 -8.791 -22.355 1.00 88.75 83 ASP A N 1
ATOM 638 C CA . ASP A 1 83 ? 6.497 -10.249 -22.328 1.00 88.75 83 ASP A CA 1
ATOM 639 C C . ASP A 1 83 ? 5.307 -10.672 -21.458 1.00 88.75 83 ASP A C 1
ATOM 641 O O . ASP A 1 83 ? 5.366 -10.669 -20.223 1.00 88.75 83 ASP A O 1
ATOM 645 N N . GLN A 1 84 ? 4.216 -11.048 -22.126 1.00 88.44 84 GLN A N 1
ATOM 646 C CA . GLN A 1 84 ? 2.994 -11.496 -21.465 1.00 88.44 84 GLN A CA 1
ATOM 647 C C . GLN A 1 84 ? 3.157 -12.868 -20.793 1.00 88.44 84 GLN A C 1
ATOM 649 O O . GLN A 1 84 ? 2.529 -13.119 -19.769 1.00 88.44 84 GLN A O 1
ATOM 654 N N . ILE A 1 85 ? 4.019 -13.745 -21.319 1.00 91.81 85 ILE A N 1
ATOM 655 C CA . ILE A 1 85 ? 4.243 -15.086 -20.760 1.00 91.81 85 ILE A CA 1
ATOM 656 C C . ILE A 1 85 ? 4.920 -14.961 -19.394 1.00 91.81 85 ILE A C 1
ATOM 658 O O . ILE A 1 85 ? 4.519 -15.620 -18.431 1.00 91.81 85 ILE A O 1
ATOM 662 N N . VAL A 1 86 ? 5.919 -14.080 -19.292 1.00 88.50 86 VAL A N 1
ATOM 663 C CA . VAL A 1 86 ? 6.594 -13.782 -18.021 1.00 88.50 86 VAL A CA 1
ATOM 664 C C . VAL A 1 86 ? 5.623 -13.148 -17.026 1.00 88.50 86 VAL A C 1
ATOM 666 O O . VAL A 1 86 ? 5.609 -13.545 -15.859 1.00 88.50 86 VAL A O 1
ATOM 669 N N . LEU A 1 87 ? 4.781 -12.210 -17.472 1.00 87.94 87 LEU A N 1
ATOM 670 C CA . LEU A 1 87 ? 3.761 -11.594 -16.621 1.00 87.94 87 LEU A CA 1
ATOM 671 C C . LEU A 1 87 ? 2.789 -12.642 -16.055 1.00 87.94 87 LEU A C 1
ATOM 673 O O . LEU A 1 87 ? 2.596 -12.702 -14.840 1.00 87.94 87 LEU A O 1
ATOM 677 N N . ASP A 1 88 ? 2.238 -13.508 -16.904 1.00 90.75 88 ASP A N 1
ATOM 678 C CA . ASP A 1 88 ? 1.297 -14.554 -16.491 1.00 90.75 88 ASP A CA 1
ATOM 679 C C . ASP A 1 88 ? 1.944 -15.566 -15.533 1.00 90.75 88 ASP A C 1
ATOM 681 O O . ASP A 1 88 ? 1.308 -16.030 -14.584 1.00 90.75 88 ASP A O 1
ATOM 685 N N . SER A 1 89 ? 3.223 -15.896 -15.745 1.00 93.31 89 SER A N 1
ATOM 686 C CA . SER A 1 89 ? 3.983 -16.752 -14.829 1.00 93.31 89 SER A CA 1
ATOM 687 C C . SER A 1 89 ? 4.102 -16.126 -13.440 1.00 93.31 89 SER A C 1
ATOM 689 O O . SER A 1 89 ? 3.895 -16.809 -12.440 1.00 93.31 89 SER A O 1
ATOM 691 N N . VAL A 1 90 ? 4.421 -14.832 -13.364 1.00 89.69 90 VAL A N 1
ATOM 692 C CA . VAL A 1 90 ? 4.585 -14.113 -12.092 1.00 89.69 90 VAL A CA 1
ATOM 693 C C . VAL A 1 90 ? 3.250 -13.984 -11.366 1.00 89.69 90 VAL A C 1
ATOM 695 O O . VAL A 1 90 ? 3.199 -14.194 -10.155 1.00 89.69 90 VAL A O 1
ATOM 698 N N . LEU A 1 91 ? 2.162 -13.703 -12.089 1.00 90.38 91 LEU A N 1
ATOM 699 C CA . LEU A 1 91 ? 0.814 -13.656 -11.516 1.00 90.38 91 LEU A CA 1
ATOM 700 C C . LEU A 1 91 ? 0.421 -15.003 -10.892 1.00 90.38 91 LEU A C 1
ATOM 702 O O . LEU A 1 91 ? -0.007 -15.027 -9.741 1.00 90.38 91 LEU A O 1
ATOM 706 N N . LYS A 1 92 ? 0.674 -16.125 -11.580 1.00 93.38 92 LYS A N 1
ATOM 707 C CA . LYS A 1 92 ? 0.442 -17.472 -11.023 1.00 93.38 92 LYS A CA 1
ATOM 708 C C . LYS A 1 92 ? 1.265 -17.744 -9.765 1.00 93.38 92 LYS A C 1
ATOM 710 O O . LYS A 1 92 ? 0.775 -18.374 -8.832 1.00 93.38 92 LYS A O 1
ATOM 715 N N . THR A 1 93 ? 2.514 -17.281 -9.719 1.00 93.00 93 THR A N 1
ATOM 716 C CA . THR A 1 93 ? 3.336 -17.397 -8.508 1.00 93.00 93 THR A CA 1
ATOM 717 C C . THR A 1 93 ? 2.738 -16.587 -7.357 1.00 93.00 93 THR A C 1
ATOM 719 O O . THR A 1 93 ? 2.612 -17.114 -6.254 1.00 93.00 93 THR A O 1
ATOM 722 N N . LEU A 1 94 ? 2.313 -15.345 -7.603 1.00 90.12 94 LEU A N 1
ATOM 723 C CA . LEU A 1 94 ? 1.693 -14.488 -6.585 1.00 90.12 94 LEU A CA 1
ATOM 724 C C . LEU A 1 94 ? 0.387 -15.076 -6.036 1.00 90.12 94 LEU A C 1
ATOM 726 O O . LEU A 1 94 ? 0.161 -15.014 -4.832 1.00 90.12 94 LEU A O 1
ATOM 730 N N . GLU A 1 95 ? -0.435 -15.688 -6.891 1.00 92.56 95 GLU A N 1
ATOM 731 C CA . GLU A 1 95 ? -1.671 -16.377 -6.486 1.00 92.56 95 GLU A CA 1
ATOM 732 C C . GLU A 1 95 ? -1.423 -17.555 -5.532 1.00 92.56 95 GLU A C 1
ATOM 734 O O . GLU A 1 95 ? -2.303 -17.910 -4.750 1.00 92.56 95 GLU A O 1
ATOM 739 N N . SER A 1 96 ? -0.231 -18.160 -5.574 1.00 94.50 96 SER A N 1
ATOM 740 C CA . SER A 1 96 ? 0.130 -19.283 -4.700 1.00 94.50 96 SER A CA 1
ATOM 741 C C . SER A 1 96 ? 0.588 -18.863 -3.298 1.00 94.50 96 SER A C 1
ATOM 743 O O . SER A 1 96 ? 0.673 -19.706 -2.403 1.00 94.50 96 SER A O 1
ATOM 745 N N . PHE A 1 97 ? 0.897 -17.579 -3.088 1.00 92.94 97 PHE A N 1
ATOM 746 C CA . PHE A 1 97 ? 1.376 -17.087 -1.802 1.00 92.94 97 PHE A CA 1
ATOM 747 C C . PHE A 1 97 ? 0.232 -16.832 -0.815 1.00 92.94 97 PHE A C 1
ATOM 749 O O . PHE A 1 97 ? -0.878 -16.473 -1.212 1.00 92.94 97 PHE A O 1
ATOM 756 N N . PRO A 1 98 ? 0.484 -17.002 0.497 1.00 94.50 98 PRO A N 1
ATOM 757 C CA . PRO A 1 98 ? -0.503 -16.663 1.508 1.00 94.50 98 PRO A CA 1
ATOM 758 C C . PRO A 1 98 ? -0.833 -15.160 1.469 1.00 94.50 98 PRO A C 1
ATOM 760 O O . PRO A 1 98 ? 0.029 -14.340 1.138 1.00 94.50 98 PRO A O 1
ATOM 763 N N . PRO A 1 99 ? -2.065 -14.775 1.839 1.00 93.06 99 PRO A N 1
ATOM 764 C CA . PRO A 1 99 ? -2.449 -13.372 1.895 1.00 93.06 99 PRO A CA 1
ATOM 765 C C . PRO A 1 99 ? -1.654 -12.620 2.972 1.00 93.06 99 PRO A C 1
ATOM 767 O O . PRO A 1 99 ? -1.349 -13.168 4.029 1.00 93.06 99 PRO A O 1
ATOM 770 N N . ILE A 1 100 ? -1.373 -11.338 2.721 1.00 92.62 100 ILE A N 1
ATOM 771 C CA . ILE A 1 100 ? -0.648 -10.461 3.662 1.00 92.62 100 ILE A CA 1
ATOM 772 C C . ILE A 1 100 ? -1.534 -10.060 4.854 1.00 92.62 100 ILE A C 1
ATOM 774 O O . ILE A 1 100 ? -1.030 -9.833 5.950 1.00 92.62 100 ILE A O 1
ATOM 778 N N . VAL A 1 101 ? -2.851 -9.977 4.645 1.00 95.75 101 VAL A N 1
ATOM 779 C CA . VAL A 1 101 ? -3.839 -9.621 5.672 1.00 95.75 101 VAL A CA 1
ATOM 780 C C . VAL A 1 101 ? -5.042 -10.551 5.604 1.00 95.75 101 VAL A C 1
ATOM 782 O O . VAL A 1 101 ? -5.454 -10.988 4.526 1.00 95.75 101 VAL A O 1
ATOM 785 N N . PHE A 1 102 ? -5.653 -10.822 6.752 1.00 95.94 102 PHE A N 1
ATOM 786 C CA . PHE A 1 102 ? -6.881 -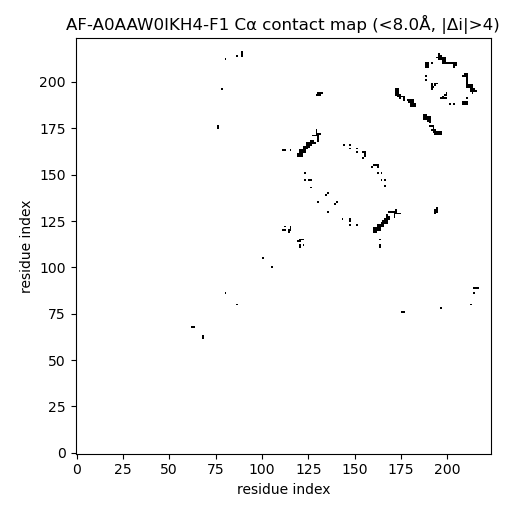11.601 6.835 1.00 95.94 102 PHE A CA 1
ATOM 787 C C . PHE A 1 102 ? -8.124 -10.712 6.706 1.00 95.94 102 PHE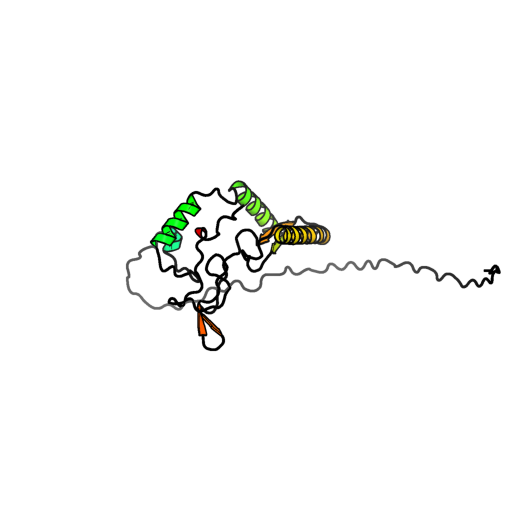 A C 1
ATOM 789 O O . PHE A 1 102 ? -8.162 -9.564 7.150 1.00 95.94 102 PHE A O 1
ATOM 796 N N . ALA A 1 103 ? -9.219 -11.276 6.189 1.00 96.06 103 ALA A N 1
ATOM 797 C CA . ALA A 1 103 ? -10.490 -10.556 6.047 1.00 96.06 103 ALA A CA 1
ATOM 798 C C . ALA A 1 103 ? -11.059 -10.034 7.386 1.00 96.06 103 ALA A C 1
ATOM 800 O O . ALA A 1 103 ? -11.801 -9.055 7.417 1.00 96.06 103 ALA A O 1
ATOM 801 N N . GLY A 1 104 ? -10.735 -10.686 8.510 1.00 97.69 104 GLY A N 1
ATOM 802 C CA . GLY A 1 104 ? -11.103 -10.203 9.846 1.00 97.69 104 GLY A CA 1
ATOM 803 C C . GLY A 1 104 ? -10.394 -8.901 10.229 1.00 97.69 104 GLY A C 1
ATOM 804 O O . GLY A 1 104 ? -11.016 -8.016 10.808 1.00 97.69 104 GLY A O 1
ATOM 805 N N 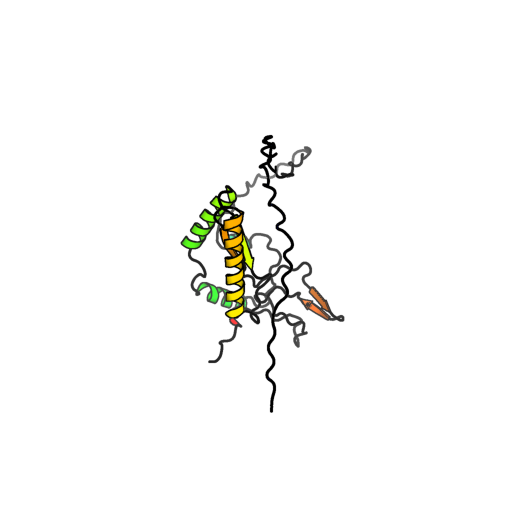. GLU A 1 105 ? -9.124 -8.753 9.853 1.00 97.00 105 GLU A N 1
ATOM 806 C CA . GLU A 1 105 ? -8.332 -7.553 10.137 1.00 97.00 105 GLU A CA 1
ATOM 807 C C . GLU A 1 105 ? -8.818 -6.363 9.307 1.00 97.00 105 GLU A C 1
ATOM 809 O O . GLU A 1 105 ? -8.959 -5.264 9.840 1.00 97.00 105 GLU A O 1
ATOM 814 N N . ALA A 1 106 ? -9.165 -6.597 8.035 1.00 97.25 106 ALA A N 1
ATOM 815 C CA . ALA A 1 106 ? -9.757 -5.578 7.168 1.00 97.25 106 ALA A CA 1
ATOM 816 C C . ALA A 1 106 ? -11.092 -5.050 7.723 1.00 97.25 106 ALA A C 1
ATOM 818 O O . ALA A 1 106 ? -11.278 -3.839 7.805 1.00 97.25 106 ALA A O 1
ATOM 819 N N . ARG A 1 107 ? -11.982 -5.942 8.186 1.00 98.00 107 ARG A N 1
ATOM 820 C CA . ARG A 1 107 ? -13.243 -5.547 8.844 1.00 98.00 107 ARG A CA 1
ATOM 821 C C . ARG A 1 107 ? -13.003 -4.794 10.151 1.00 98.00 107 ARG A C 1
ATOM 823 O O . ARG A 1 107 ? -13.627 -3.773 10.398 1.00 98.00 107 ARG A O 1
ATOM 830 N N . SER A 1 108 ? -12.030 -5.231 10.953 1.00 97.62 108 SER A N 1
ATOM 831 C CA . SER A 1 108 ? -11.662 -4.504 12.173 1.00 97.62 108 SER A CA 1
ATOM 832 C C . SER A 1 108 ? -11.138 -3.092 11.882 1.00 97.62 108 SER A C 1
ATOM 834 O O . SER A 1 108 ? -11.383 -2.166 12.658 1.00 97.62 108 SER A O 1
ATOM 836 N N . LEU A 1 109 ? -10.409 -2.905 10.776 1.00 97.44 109 LEU A N 1
ATOM 837 C CA . LEU A 1 109 ? -9.981 -1.582 10.329 1.00 97.44 109 LEU A CA 1
ATOM 838 C C . LEU A 1 109 ? -11.168 -0.743 9.842 1.00 97.44 109 LEU A C 1
ATOM 840 O O . LEU A 1 109 ? -11.243 0.431 10.195 1.00 97.44 109 LEU A O 1
ATOM 844 N N . GLU A 1 110 ? -12.091 -1.331 9.082 1.00 98.00 110 GLU A N 1
ATOM 845 C CA . GLU A 1 110 ? -13.322 -0.67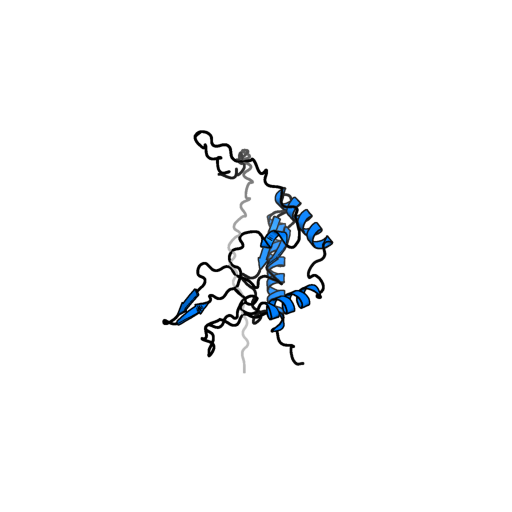6 8.625 1.00 98.00 110 GLU A CA 1
ATOM 846 C C . GLU A 1 110 ? -14.132 -0.115 9.803 1.00 98.00 110 GLU A C 1
ATOM 848 O O . GLU A 1 110 ? -14.457 1.072 9.802 1.00 98.00 110 GLU A O 1
ATOM 853 N N . ASP A 1 111 ? -14.339 -0.907 10.859 1.00 98.19 111 ASP A N 1
ATOM 854 C CA . ASP A 1 111 ? -15.031 -0.463 12.077 1.00 98.19 111 ASP A CA 1
ATOM 855 C C . ASP A 1 111 ? -14.332 0.748 12.725 1.00 98.19 111 ASP A C 1
ATOM 857 O O . ASP A 1 111 ? -14.966 1.729 13.117 1.00 98.19 111 ASP A O 1
ATOM 861 N N . ARG A 1 112 ? -12.994 0.730 12.798 1.00 97.56 112 ARG A N 1
ATOM 862 C CA . ARG A 1 112 ? -12.205 1.845 13.356 1.00 97.56 112 ARG A CA 1
ATOM 863 C C . ARG A 1 112 ? -12.278 3.101 12.490 1.00 97.56 112 ARG A C 1
ATOM 865 O O . ARG A 1 112 ? -12.268 4.211 13.023 1.00 97.56 112 ARG A O 1
ATOM 872 N N . LEU A 1 113 ? -12.330 2.941 11.169 1.00 98.25 113 LEU A N 1
ATOM 873 C CA . LEU A 1 113 ? -12.517 4.050 10.236 1.00 98.25 113 LEU A CA 1
ATOM 874 C C . LEU A 1 113 ? -13.937 4.618 10.328 1.00 98.25 113 LEU A C 1
ATOM 876 O O . LEU A 1 113 ? -14.095 5.835 10.252 1.00 98.25 113 LEU A O 1
ATOM 880 N N . ALA A 1 114 ? -14.949 3.779 10.560 1.00 98.38 114 ALA A N 1
ATOM 881 C CA . ALA A 1 114 ? -16.321 4.222 10.790 1.00 98.38 114 ALA A CA 1
ATOM 882 C C . ALA A 1 114 ? -16.435 5.084 12.059 1.00 98.38 114 ALA A C 1
ATOM 884 O O . ALA A 1 114 ? -17.074 6.137 12.036 1.00 98.38 114 ALA A O 1
ATOM 885 N N . GLU A 1 115 ? -15.758 4.698 13.142 1.00 98.19 115 GLU A N 1
ATOM 886 C CA . GLU A 1 115 ? -15.667 5.510 14.362 1.00 98.19 115 GLU A CA 1
ATOM 887 C C . GLU A 1 115 ? -14.963 6.855 14.103 1.00 98.19 115 GLU A C 1
ATOM 889 O O . GLU A 1 115 ? -15.421 7.900 14.575 1.00 98.19 115 GLU A O 1
ATOM 894 N N . ALA A 1 116 ? -13.895 6.865 13.297 1.00 97.62 116 ALA A N 1
ATOM 895 C CA . ALA A 1 116 ? -13.214 8.102 12.914 1.00 97.62 116 ALA A CA 1
ATOM 896 C C . ALA A 1 116 ? -14.095 9.018 12.047 1.00 97.62 116 ALA A C 1
ATOM 898 O O . ALA A 1 116 ? -14.152 10.225 12.281 1.00 97.62 116 ALA A O 1
ATOM 899 N N . ALA A 1 117 ? -14.847 8.453 11.100 1.00 98.06 117 ALA A N 1
ATOM 900 C CA . ALA A 1 117 ? -15.795 9.191 10.266 1.00 98.06 117 ALA A CA 1
ATOM 901 C C . ALA A 1 117 ? -16.935 9.826 11.084 1.00 98.06 117 ALA A C 1
ATOM 903 O O . ALA A 1 117 ? -17.451 10.880 10.718 1.00 98.06 117 ALA A O 1
ATOM 904 N N . GLN A 1 118 ? -17.300 9.214 12.213 1.00 97.94 118 GLN A N 1
ATOM 905 C CA . GLN A 1 118 ? -18.278 9.74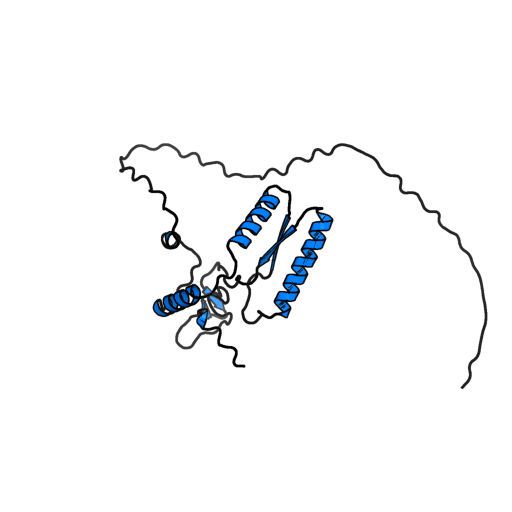7 13.166 1.00 97.94 118 GLN A CA 1
ATOM 906 C C . GLN A 1 118 ? -17.672 10.749 14.166 1.00 97.94 118 GLN A C 1
ATOM 908 O O . GLN A 1 118 ? -18.382 11.239 15.043 1.00 97.94 118 GLN A O 1
ATOM 913 N N . GLY A 1 119 ? -16.373 11.051 14.067 1.00 96.88 119 GLY A N 1
ATOM 914 C CA . GLY A 1 119 ? -15.671 11.961 14.976 1.00 96.88 119 GLY A CA 1
ATOM 915 C C . GLY A 1 119 ? -15.394 11.379 16.365 1.00 96.88 119 GLY A C 1
ATOM 916 O O . GLY A 1 119 ? -15.082 12.130 17.287 1.00 96.88 119 GLY A O 1
ATOM 917 N N . LYS A 1 120 ? -15.511 10.056 16.533 1.00 97.69 120 LYS A N 1
ATOM 918 C CA . LYS A 1 120 ? -15.258 9.350 17.801 1.00 97.69 120 LYS A CA 1
ATOM 919 C C . LYS A 1 120 ? -13.816 8.855 17.934 1.00 97.69 120 LYS A C 1
ATOM 921 O O . LYS A 1 120 ? -13.395 8.479 19.023 1.00 97.69 120 LYS A O 1
ATOM 926 N N . ALA A 1 121 ? -13.064 8.853 16.838 1.00 98.06 121 ALA A N 1
ATOM 927 C CA . ALA A 1 121 ? -11.651 8.505 16.787 1.00 98.06 121 ALA A CA 1
ATOM 928 C C . ALA A 1 121 ? -10.914 9.391 15.771 1.00 98.06 121 ALA A C 1
ATOM 930 O O . ALA A 1 121 ? -11.528 10.069 14.949 1.00 98.06 121 ALA A O 1
ATOM 931 N N . PHE A 1 122 ? -9.586 9.352 15.795 1.00 98.00 122 PHE A N 1
ATOM 932 C CA . PHE A 1 122 ? -8.731 10.033 14.828 1.00 98.00 122 PHE A CA 1
ATOM 933 C C . PHE A 1 122 ? -7.930 9.019 14.004 1.00 98.00 122 PHE A C 1
ATOM 935 O O . PHE A 1 122 ? -7.412 8.049 14.554 1.00 98.00 122 PHE A O 1
ATOM 942 N N . LEU A 1 123 ? -7.791 9.228 12.693 1.00 98.06 123 LEU A N 1
ATOM 943 C CA . LEU A 1 123 ? -6.936 8.395 11.841 1.00 98.06 123 LEU A CA 1
ATOM 944 C C . LEU A 1 123 ? -5.543 9.020 11.726 1.00 98.06 123 LEU A C 1
ATOM 946 O O . LEU A 1 123 ? -5.386 10.120 11.205 1.00 98.06 123 LEU A O 1
ATOM 950 N N . LEU A 1 124 ? -4.524 8.285 12.161 1.00 98.25 124 LEU A N 1
ATOM 951 C CA . LEU A 1 124 ? -3.125 8.590 11.901 1.00 98.25 124 LEU A CA 1
ATOM 952 C C . LEU A 1 124 ? -2.597 7.629 10.836 1.00 98.25 124 LEU A C 1
ATOM 954 O O . LEU A 1 124 ? -2.416 6.440 11.108 1.00 98.25 124 LEU A O 1
ATOM 958 N N . GLN A 1 125 ? -2.308 8.161 9.649 1.00 97.81 125 GLN A N 1
ATOM 959 C CA . GLN A 1 125 ? -1.630 7.431 8.585 1.00 97.81 125 GLN A CA 1
ATOM 960 C C . GLN A 1 125 ? -0.234 8.009 8.347 1.00 97.81 125 GLN A C 1
ATOM 962 O O . GLN A 1 125 ? -0.085 9.220 8.202 1.00 97.81 125 GLN A O 1
ATOM 967 N N . GLY A 1 126 ? 0.789 7.156 8.298 1.00 96.06 126 GLY A N 1
ATOM 968 C CA . GLY A 1 126 ? 2.172 7.601 8.120 1.00 96.06 126 GLY A CA 1
ATOM 969 C C . GLY A 1 126 ? 3.099 6.497 7.625 1.00 96.06 126 GLY A C 1
ATOM 970 O O . GLY A 1 126 ? 2.787 5.315 7.748 1.00 96.06 126 GLY A O 1
ATOM 971 N N . GLY A 1 127 ? 4.224 6.893 7.039 1.00 93.38 127 GLY A N 1
ATOM 972 C CA . GLY A 1 127 ? 5.227 6.005 6.451 1.00 93.38 127 GLY A CA 1
ATOM 973 C C . GLY A 1 127 ? 5.838 6.621 5.196 1.00 93.38 127 GLY A C 1
ATOM 974 O O . GLY A 1 127 ? 5.633 7.809 4.921 1.00 93.38 127 GLY A O 1
ATOM 975 N N . ASP A 1 128 ? 6.561 5.806 4.439 1.00 87.81 128 ASP A N 1
ATOM 976 C CA . ASP A 1 128 ? 7.371 6.275 3.319 1.00 87.81 128 ASP A CA 1
ATOM 977 C C . ASP A 1 128 ? 6.525 6.759 2.139 1.00 87.81 128 ASP A C 1
ATOM 979 O O . ASP A 1 128 ? 5.366 6.374 1.944 1.00 87.81 128 ASP A O 1
ATOM 983 N N . PHE A 1 129 ? 7.112 7.642 1.327 1.00 86.62 129 PHE A N 1
ATOM 984 C CA . PHE A 1 129 ? 6.471 8.088 0.094 1.00 86.62 129 PHE A CA 1
ATOM 985 C C . PHE A 1 129 ? 6.429 6.965 -0.945 1.00 86.62 129 PHE A C 1
ATOM 987 O O . PHE A 1 129 ? 5.347 6.677 -1.465 1.00 86.62 129 PHE A O 1
ATOM 994 N N . ALA A 1 130 ? 7.574 6.319 -1.174 1.00 84.50 130 ALA A N 1
ATOM 995 C CA . ALA A 1 130 ? 7.637 4.956 -1.673 1.00 84.50 130 ALA A CA 1
ATOM 996 C C . ALA A 1 130 ? 8.731 4.176 -0.970 1.00 84.50 130 ALA A C 1
ATOM 998 O O . ALA A 1 130 ? 9.800 4.708 -0.679 1.00 84.50 130 ALA A O 1
ATOM 999 N N . GLU A 1 131 ? 8.439 2.904 -0.766 1.00 85.81 131 GLU A N 1
ATOM 1000 C CA . GLU A 1 131 ? 9.396 1.932 -0.281 1.00 85.81 131 GLU A CA 1
ATOM 1001 C C . GLU A 1 131 ? 10.374 1.575 -1.410 1.00 85.81 131 GLU A C 1
ATOM 1003 O O . GLU A 1 131 ? 9.996 1.499 -2.585 1.00 85.81 131 GLU A O 1
ATOM 1008 N N . SER A 1 132 ? 11.638 1.348 -1.046 1.00 85.31 132 SER A N 1
ATOM 1009 C CA . SER A 1 132 ? 12.655 0.800 -1.944 1.00 85.31 132 SER A CA 1
ATOM 1010 C C . SER A 1 132 ? 13.208 -0.500 -1.383 1.00 85.31 132 SER A C 1
ATOM 1012 O O . SER A 1 132 ? 13.482 -0.600 -0.190 1.00 85.31 132 SER A O 1
ATOM 1014 N N . PHE A 1 133 ? 13.455 -1.480 -2.250 1.00 81.75 133 PHE A N 1
ATOM 1015 C CA . PHE A 1 133 ? 14.071 -2.751 -1.874 1.00 81.75 133 PHE A CA 1
ATOM 1016 C C . PHE A 1 133 ? 15.485 -2.581 -1.309 1.00 81.75 133 PHE A C 1
ATOM 1018 O O . PHE A 1 133 ? 15.894 -3.370 -0.464 1.00 81.75 133 PHE A O 1
ATOM 1025 N N . LYS A 1 134 ? 16.230 -1.548 -1.730 1.00 82.50 134 LYS A N 1
ATOM 1026 C CA . LYS A 1 134 ? 17.577 -1.273 -1.194 1.00 82.50 134 LYS A CA 1
ATOM 1027 C C . LYS A 1 134 ? 17.534 -0.801 0.258 1.00 82.50 134 LYS A C 1
ATOM 1029 O O . LYS A 1 134 ? 18.439 -1.089 1.033 1.00 82.50 134 LYS A O 1
ATOM 1034 N N . GLU A 1 135 ? 16.487 -0.065 0.614 1.00 77.69 135 GLU A N 1
ATOM 1035 C CA . GLU A 1 135 ? 16.324 0.557 1.930 1.00 77.69 135 GLU A CA 1
ATOM 1036 C C . GLU A 1 135 ? 15.382 -0.246 2.841 1.00 77.69 135 GLU A C 1
ATOM 1038 O O . GLU A 1 135 ? 15.158 0.127 3.996 1.00 77.69 135 GLU A O 1
ATOM 1043 N N . PHE A 1 136 ? 14.879 -1.385 2.358 1.00 80.06 136 PHE A N 1
ATOM 1044 C CA . PHE A 1 136 ? 13.999 -2.276 3.098 1.00 80.06 136 PHE A CA 1
ATOM 1045 C C . PHE A 1 136 ? 14.794 -3.126 4.094 1.00 80.06 136 PHE A C 1
ATOM 1047 O O . PHE A 1 136 ? 15.222 -4.243 3.811 1.00 80.06 136 PHE A O 1
ATOM 1054 N N . ASN A 1 137 ? 15.016 -2.574 5.287 1.00 87.75 137 ASN A N 1
ATOM 1055 C CA . ASN A 1 137 ? 15.689 -3.270 6.377 1.00 87.75 137 ASN A CA 1
ATOM 1056 C C . ASN A 1 137 ? 14.949 -3.103 7.712 1.00 87.75 137 ASN A C 1
ATOM 1058 O O . ASN A 1 137 ? 14.187 -2.158 7.926 1.00 87.75 137 ASN A O 1
ATOM 1062 N N . ALA A 1 138 ? 15.220 -4.024 8.638 1.00 91.56 138 ALA A N 1
ATOM 1063 C CA . ALA A 1 138 ? 14.532 -4.102 9.922 1.00 91.56 138 ALA A CA 1
ATOM 1064 C C . ALA A 1 138 ? 14.672 -2.835 10.787 1.00 91.56 138 ALA A C 1
ATOM 1066 O O . ALA A 1 138 ? 13.752 -2.517 11.540 1.00 91.56 138 ALA A O 1
ATOM 1067 N N . ASN A 1 139 ? 15.788 -2.098 10.691 1.00 93.56 139 ASN A N 1
ATOM 1068 C CA . ASN A 1 139 ? 15.974 -0.867 11.462 1.00 93.56 139 ASN A CA 1
ATOM 1069 C C . ASN A 1 139 ? 15.038 0.238 10.963 1.00 93.56 139 ASN A C 1
ATOM 1071 O O . ASN A 1 139 ? 14.337 0.830 11.779 1.00 93.56 139 ASN A O 1
ATOM 1075 N N . ASN A 1 140 ? 14.954 0.443 9.645 1.00 90.12 140 ASN A N 1
ATOM 1076 C CA . ASN A 1 140 ? 14.063 1.441 9.046 1.00 90.12 140 ASN A CA 1
ATOM 1077 C C . ASN A 1 140 ? 12.595 1.157 9.388 1.00 90.12 140 ASN A C 1
ATOM 1079 O O . ASN A 1 140 ? 11.890 2.036 9.879 1.00 90.12 140 ASN A O 1
ATOM 1083 N N . ILE A 1 141 ? 12.156 -0.096 9.236 1.00 90.69 141 ILE A N 1
ATOM 1084 C CA . ILE A 1 141 ? 10.787 -0.512 9.578 1.00 90.69 141 ILE A CA 1
ATOM 1085 C C . ILE A 1 141 ? 10.498 -0.250 11.061 1.00 90.69 141 ILE A C 1
ATOM 1087 O O . ILE A 1 141 ? 9.471 0.337 11.413 1.00 90.69 141 ILE A O 1
ATOM 1091 N N . ARG A 1 142 ? 11.417 -0.655 11.945 1.00 94.69 142 ARG A N 1
ATOM 1092 C CA . ARG A 1 142 ? 11.289 -0.451 13.392 1.00 94.69 142 ARG A CA 1
ATOM 1093 C C . ARG A 1 142 ? 11.196 1.028 13.742 1.00 94.69 142 ARG A C 1
ATOM 1095 O O . ARG A 1 142 ? 10.379 1.397 14.584 1.00 94.69 142 ARG A O 1
ATOM 1102 N N . ASP A 1 143 ? 12.041 1.859 13.149 1.00 95.38 143 ASP A N 1
ATOM 1103 C CA . ASP A 1 143 ? 12.130 3.271 13.501 1.00 95.38 143 ASP A CA 1
ATOM 1104 C C . ASP A 1 143 ? 10.920 4.053 12.953 1.00 95.38 143 ASP A C 1
ATOM 1106 O O . ASP A 1 143 ? 10.330 4.843 13.696 1.00 95.38 143 ASP A O 1
ATOM 1110 N N . THR A 1 144 ? 10.421 3.717 11.757 1.00 93.88 144 THR A N 1
ATOM 1111 C CA . THR A 1 144 ? 9.132 4.213 11.237 1.00 93.88 144 THR A CA 1
ATOM 1112 C C . THR A 1 144 ? 7.960 3.790 12.126 1.00 93.88 144 THR A C 1
ATOM 1114 O O . THR A 1 144 ? 7.104 4.609 12.469 1.00 93.88 144 THR A O 1
ATOM 1117 N N . PHE A 1 145 ? 7.928 2.530 12.571 1.00 95.25 145 PHE A N 1
ATOM 1118 C CA . PHE A 1 145 ? 6.884 2.043 13.473 1.00 95.25 145 PHE A CA 1
ATOM 1119 C C . PHE A 1 145 ? 6.920 2.755 14.834 1.00 95.25 145 PHE A C 1
ATOM 1121 O O . PHE A 1 145 ? 5.880 3.175 15.345 1.00 95.25 145 PHE A O 1
ATOM 1128 N N . ARG A 1 146 ? 8.115 2.961 15.405 1.00 96.75 146 ARG A N 1
ATOM 1129 C CA . ARG A 1 146 ? 8.307 3.723 16.651 1.00 96.75 146 ARG A CA 1
ATOM 1130 C C . ARG A 1 146 ? 7.798 5.151 16.522 1.00 96.75 146 ARG A C 1
ATOM 1132 O O . ARG A 1 146 ? 7.088 5.607 17.417 1.00 96.75 146 ARG A O 1
ATOM 1139 N N . LEU A 1 147 ? 8.120 5.828 15.423 1.00 97.19 147 LEU A N 1
ATOM 1140 C CA . LEU A 1 147 ? 7.655 7.188 15.172 1.00 97.19 147 LEU A CA 1
ATOM 1141 C C . LEU A 1 147 ? 6.123 7.244 15.095 1.00 97.19 147 LEU A C 1
ATOM 1143 O O . LEU A 1 147 ? 5.503 8.070 15.767 1.00 97.19 147 LEU A O 1
ATOM 1147 N N . LEU A 1 148 ? 5.500 6.320 14.355 1.00 97.44 148 LEU A N 1
ATOM 1148 C CA . LEU A 1 148 ? 4.042 6.241 14.240 1.00 97.44 148 LEU A CA 1
ATOM 1149 C C . LEU A 1 148 ? 3.376 6.013 15.609 1.00 97.44 148 LEU A C 1
ATOM 1151 O O . LEU A 1 148 ? 2.374 6.655 15.935 1.00 97.44 148 LEU A O 1
ATOM 1155 N N . LEU A 1 149 ? 3.954 5.144 16.446 1.00 97.50 149 LEU A N 1
ATOM 1156 C CA . LEU A 1 149 ? 3.470 4.913 17.806 1.00 97.50 149 LEU A CA 1
ATOM 1157 C C . LEU A 1 149 ? 3.630 6.149 18.700 1.00 97.50 149 LEU A C 1
ATOM 1159 O O . LEU A 1 149 ? 2.677 6.508 19.393 1.00 97.50 149 LEU A O 1
ATOM 1163 N N . GLN A 1 150 ? 4.778 6.830 18.660 1.00 98.06 150 GLN A N 1
ATOM 1164 C CA . GLN A 1 150 ? 5.023 8.050 19.439 1.00 98.06 150 GLN A CA 1
ATOM 1165 C C . GLN A 1 150 ? 4.027 9.157 19.084 1.00 98.06 150 GLN A C 1
ATOM 1167 O O . GLN A 1 150 ? 3.382 9.715 19.973 1.00 98.06 150 GLN A O 1
ATOM 1172 N N . MET A 1 151 ? 3.829 9.416 17.789 1.00 98.31 151 MET A N 1
ATOM 1173 C CA . MET A 1 151 ? 2.825 10.368 17.313 1.00 98.31 151 MET A CA 1
ATOM 1174 C C . MET A 1 151 ? 1.423 9.988 17.792 1.00 98.31 151 MET A C 1
ATOM 1176 O O . MET A 1 151 ? 0.672 10.850 18.245 1.00 98.31 151 MET A O 1
ATOM 1180 N N . SER A 1 152 ? 1.077 8.696 17.746 1.00 97.94 152 SER A N 1
ATOM 1181 C CA . SER A 1 152 ? -0.240 8.235 18.189 1.00 97.94 152 SER A CA 1
ATOM 1182 C C . SER A 1 152 ? -0.495 8.532 19.667 1.00 97.94 152 SER A C 1
ATOM 1184 O O . SER A 1 152 ? -1.593 8.959 20.009 1.00 97.94 152 SER A O 1
ATOM 1186 N N . VAL A 1 153 ? 0.507 8.365 20.538 1.00 97.75 153 VAL A N 1
ATOM 1187 C CA . VAL A 1 153 ? 0.373 8.643 21.977 1.00 97.75 153 VAL A CA 1
ATOM 1188 C C . VAL A 1 153 ? 0.167 10.135 22.224 1.00 97.75 153 VAL A C 1
ATOM 1190 O O . VAL A 1 153 ? -0.721 10.507 22.990 1.00 97.75 153 VAL A O 1
ATOM 1193 N N . VAL A 1 154 ? 0.921 10.990 21.527 1.00 98.12 154 VAL A N 1
ATOM 1194 C CA . VAL A 1 154 ? 0.768 12.450 21.618 1.00 98.12 154 VAL A CA 1
ATOM 1195 C C . VAL A 1 154 ? -0.624 12.893 21.152 1.00 98.12 154 VAL A C 1
ATOM 1197 O O . VAL A 1 154 ? -1.282 13.670 21.844 1.00 98.12 154 VAL A O 1
ATOM 1200 N N . LEU A 1 155 ? -1.105 12.367 20.020 1.00 97.69 155 LEU A N 1
ATOM 1201 C CA . LEU A 1 155 ? -2.431 12.689 19.482 1.00 97.69 155 LEU A CA 1
ATOM 1202 C C . LEU A 1 155 ? -3.566 12.183 20.377 1.00 97.69 155 LEU A C 1
ATOM 1204 O O . LEU A 1 155 ? -4.527 12.915 20.596 1.00 97.69 155 LEU A O 1
ATOM 1208 N N . MET A 1 156 ? -3.451 10.971 20.929 1.00 97.31 156 MET A N 1
ATOM 1209 C CA . MET A 1 156 ? -4.448 10.438 21.866 1.00 97.31 156 MET A CA 1
ATOM 1210 C C . MET A 1 156 ? -4.549 11.307 23.121 1.00 97.31 156 MET A C 1
ATOM 1212 O O . MET A 1 156 ? -5.654 11.610 23.565 1.00 97.31 156 MET A O 1
ATOM 1216 N N . PHE A 1 157 ? -3.413 11.747 23.672 1.00 97.06 157 PHE A N 1
ATOM 1217 C CA . PHE A 1 157 ? -3.400 12.606 24.856 1.00 97.06 157 PHE A CA 1
ATOM 1218 C C . PHE A 1 157 ? -3.972 14.002 24.568 1.00 97.06 157 PHE A C 1
ATOM 1220 O O . PHE A 1 157 ? -4.826 14.480 25.310 1.00 97.06 157 PHE A O 1
ATOM 1227 N N . GLY A 1 158 ? -3.537 14.645 23.479 1.00 96.88 158 GLY A N 1
ATOM 1228 C CA . GLY A 1 158 ? -3.984 15.995 23.124 1.00 96.88 158 GLY A CA 1
ATOM 1229 C C . GLY A 1 158 ? -5.432 16.062 22.631 1.00 96.88 158 GLY A C 1
ATOM 1230 O O . GLY A 1 158 ? -6.134 17.025 22.921 1.00 96.88 158 GLY A O 1
ATOM 1231 N N . GLY A 1 159 ? -5.884 15.041 21.899 1.00 94.81 159 GLY A N 1
ATOM 1232 C CA . GLY A 1 159 ? -7.235 14.958 21.341 1.00 94.81 159 GLY A CA 1
ATOM 1233 C C . GLY A 1 159 ? -8.261 14.283 22.252 1.00 94.81 159 GLY A C 1
ATOM 1234 O O . GLY A 1 159 ? -9.444 14.310 21.926 1.00 94.81 159 GLY A O 1
ATOM 1235 N N . GLN A 1 160 ? -7.826 13.664 23.358 1.00 96.88 160 GLN A N 1
ATOM 1236 C CA . GLN A 1 160 ? -8.668 12.891 24.285 1.00 96.88 160 GLN A CA 1
ATOM 1237 C C . GLN A 1 160 ? -9.571 11.858 23.589 1.00 96.88 160 GLN A C 1
ATOM 1239 O O . GLN A 1 160 ? -10.687 11.588 24.028 1.00 96.88 160 GLN A O 1
ATOM 1244 N N . MET A 1 161 ? -9.085 11.270 22.496 1.00 96.44 161 MET A N 1
ATOM 1245 C CA . MET A 1 161 ? -9.830 10.297 21.704 1.00 96.44 161 MET A CA 1
ATOM 1246 C C . MET A 1 161 ? -8.922 9.173 21.198 1.00 96.44 161 MET A C 1
ATOM 1248 O O . MET A 1 161 ? -7.710 9.369 21.056 1.00 96.44 161 MET A O 1
ATOM 1252 N N . PRO A 1 162 ? -9.481 7.989 20.902 1.00 97.44 162 PRO A N 1
ATOM 1253 C CA . PRO A 1 162 ? -8.735 6.900 20.288 1.00 97.44 162 PRO A CA 1
ATOM 1254 C C . PRO A 1 162 ? -8.109 7.308 18.949 1.00 97.44 162 PRO A C 1
ATOM 1256 O O . PRO A 1 162 ? -8.720 8.023 18.158 1.00 97.44 162 PRO A O 1
ATOM 1259 N N . VAL A 1 163 ? -6.911 6.792 18.660 1.00 98.12 163 VAL A N 1
ATOM 1260 C CA . VAL A 1 163 ? -6.250 6.959 17.354 1.00 98.12 163 VAL A CA 1
ATOM 1261 C C . VAL A 1 163 ? -6.151 5.612 16.636 1.00 98.12 163 VAL A C 1
ATOM 1263 O O . VAL A 1 163 ? -5.468 4.700 17.120 1.00 98.12 163 VAL A O 1
ATOM 1266 N N . ALA A 1 164 ? -6.782 5.491 15.469 1.00 97.50 164 ALA A N 1
ATOM 1267 C CA . ALA A 1 164 ? -6.554 4.410 14.516 1.00 97.50 164 ALA A CA 1
ATOM 1268 C C . ALA A 1 164 ? -5.230 4.661 13.779 1.00 97.50 164 ALA A C 1
ATOM 1270 O O . ALA A 1 164 ? -4.990 5.757 13.286 1.00 97.50 164 ALA A O 1
ATOM 1271 N N . LYS A 1 165 ? -4.346 3.664 13.741 1.00 97.38 165 LYS A N 1
ATOM 1272 C CA . LYS A 1 165 ? -2.983 3.785 13.206 1.00 97.38 165 LYS A CA 1
ATOM 1273 C C . LYS A 1 165 ? -2.886 2.979 11.913 1.00 97.38 165 LYS A C 1
ATOM 1275 O O . LYS A 1 165 ? -3.175 1.786 11.946 1.00 97.38 165 LYS A O 1
ATOM 1280 N N . ALA A 1 166 ? -2.476 3.610 10.817 1.00 96.81 166 ALA A N 1
ATOM 1281 C CA . ALA A 1 166 ? -2.307 2.979 9.510 1.00 96.81 166 ALA A CA 1
ATOM 1282 C C . ALA A 1 166 ? -0.906 3.271 8.948 1.00 96.81 166 ALA A C 1
ATOM 1284 O O . ALA A 1 166 ? -0.508 4.423 8.787 1.00 96.81 166 ALA A O 1
ATOM 1285 N N . GLY A 1 167 ? -0.140 2.224 8.656 1.00 95.69 167 GLY A N 1
ATOM 1286 C CA . GLY A 1 167 ? 1.189 2.360 8.065 1.00 95.69 167 GLY A CA 1
ATOM 1287 C C . GLY A 1 167 ? 1.130 2.460 6.540 1.00 95.69 167 GLY A C 1
ATOM 1288 O O . GLY A 1 167 ? 0.385 1.720 5.904 1.00 95.69 167 GLY A O 1
ATOM 1289 N N . ARG A 1 168 ? 1.946 3.332 5.943 1.00 94.94 168 ARG A N 1
ATOM 1290 C CA . ARG A 1 168 ? 2.355 3.231 4.533 1.00 94.94 168 ARG A CA 1
ATOM 1291 C C . ARG A 1 168 ? 3.612 2.363 4.484 1.00 94.94 168 ARG A C 1
ATOM 1293 O O . ARG A 1 168 ? 4.717 2.880 4.599 1.00 94.94 168 ARG A O 1
ATOM 1300 N N . MET A 1 169 ? 3.407 1.050 4.467 1.00 91.44 169 MET A N 1
ATOM 1301 C CA . MET A 1 169 ? 4.451 0.027 4.569 1.00 91.44 169 MET A CA 1
ATOM 1302 C C . MET A 1 169 ? 3.965 -1.291 3.957 1.00 91.44 169 MET A C 1
ATOM 1304 O O . MET A 1 169 ? 2.755 -1.510 3.874 1.00 91.44 169 MET A O 1
ATOM 1308 N N . ALA A 1 170 ? 4.899 -2.171 3.594 1.00 89.62 170 ALA A N 1
ATOM 1309 C CA . ALA A 1 170 ? 4.640 -3.501 3.043 1.00 89.62 170 ALA A CA 1
ATOM 1310 C C . ALA A 1 170 ? 3.831 -3.500 1.728 1.00 89.62 170 ALA A C 1
ATOM 1312 O O . ALA A 1 170 ? 3.053 -4.420 1.471 1.00 89.62 170 ALA A O 1
ATOM 1313 N N . GLY A 1 171 ? 4.009 -2.485 0.876 1.00 89.81 171 GLY A N 1
ATOM 1314 C CA . GLY A 1 171 ? 3.336 -2.456 -0.428 1.00 89.81 171 GLY A CA 1
ATOM 13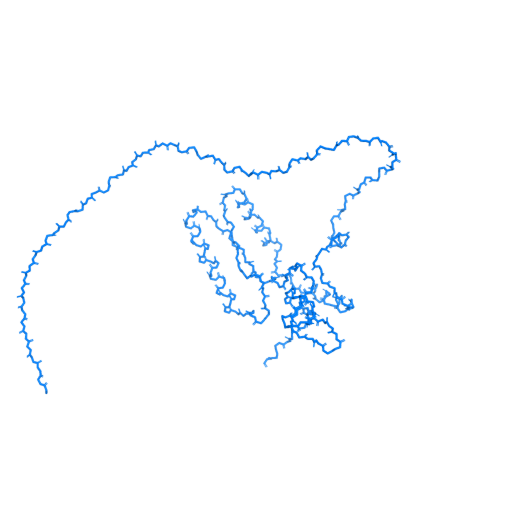15 C C . GLY A 1 171 ? 3.410 -1.149 -1.219 1.00 89.81 171 GLY A C 1
ATOM 1316 O O . GLY A 1 171 ? 2.937 -1.100 -2.355 1.00 89.81 171 GLY A O 1
ATOM 1317 N N . GLN A 1 172 ? 4.009 -0.086 -0.683 1.00 91.00 172 GLN A N 1
ATOM 1318 C CA . GLN A 1 172 ? 4.105 1.226 -1.327 1.00 91.00 172 GLN A CA 1
ATOM 1319 C C . GLN A 1 172 ? 5.280 1.280 -2.325 1.00 91.00 172 GLN A C 1
ATOM 1321 O O . GLN A 1 172 ? 6.092 2.198 -2.306 1.00 91.00 172 GLN A O 1
ATOM 1326 N N . PHE A 1 173 ? 5.366 0.300 -3.225 1.00 89.31 173 PHE A N 1
ATOM 1327 C CA . PHE A 1 173 ? 6.474 0.143 -4.181 1.00 89.31 173 PHE A CA 1
ATOM 1328 C C . PHE A 1 173 ? 6.167 0.664 -5.591 1.00 89.31 173 PHE A C 1
ATOM 1330 O O . PHE A 1 173 ? 6.983 0.504 -6.495 1.00 89.31 173 PHE A O 1
ATOM 1337 N N . ALA A 1 174 ? 4.992 1.256 -5.811 1.00 90.56 174 ALA A N 1
ATOM 1338 C CA . ALA A 1 174 ? 4.602 1.844 -7.089 1.00 90.56 174 ALA A CA 1
ATOM 1339 C C . ALA A 1 174 ? 4.303 3.340 -6.933 1.00 90.56 174 ALA A C 1
ATOM 1341 O O . ALA A 1 174 ? 3.715 3.772 -5.937 1.00 90.56 174 ALA A O 1
ATOM 1342 N N . MET A 1 175 ? 4.689 4.126 -7.938 1.00 91.88 175 MET A N 1
ATOM 1343 C CA . MET A 1 175 ? 4.470 5.568 -8.003 1.00 91.88 175 MET A CA 1
ATOM 1344 C C . MET A 1 175 ? 3.843 5.981 -9.344 1.00 91.88 175 MET A C 1
ATOM 1346 O O . MET A 1 175 ? 4.355 5.604 -10.405 1.00 91.88 175 MET A O 1
ATOM 1350 N N . PRO A 1 176 ? 2.790 6.820 -9.336 1.00 94.19 176 PRO A N 1
ATOM 1351 C CA . PRO A 1 176 ? 2.306 7.458 -10.552 1.00 94.19 176 PRO A CA 1
ATOM 1352 C C . PRO A 1 176 ? 3.311 8.503 -11.044 1.00 94.19 176 PRO A C 1
ATOM 1354 O O . PRO A 1 176 ? 4.029 9.120 -10.255 1.00 94.19 176 PRO A O 1
ATOM 1357 N N . ARG A 1 177 ? 3.333 8.742 -12.358 1.00 94.31 177 ARG A N 1
ATOM 1358 C CA . ARG A 1 177 ? 4.202 9.744 -12.983 1.00 94.31 177 ARG A CA 1
ATOM 1359 C C . ARG A 1 177 ? 3.397 10.670 -13.881 1.00 94.31 177 ARG A C 1
ATOM 1361 O O . ARG A 1 177 ? 2.498 10.232 -14.599 1.00 94.31 177 ARG A O 1
ATOM 1368 N N . SER A 1 178 ? 3.731 11.955 -13.822 1.00 94.00 178 SER A N 1
ATOM 1369 C CA . SER A 1 178 ? 3.178 12.979 -14.710 1.00 94.00 178 SER A CA 1
ATOM 1370 C C . SER A 1 178 ? 3.644 12.776 -16.150 1.00 94.00 178 SER A C 1
ATOM 1372 O O . SER A 1 178 ? 2.822 12.823 -17.059 1.00 94.00 178 SER A O 1
ATOM 1374 N N . ASP A 1 179 ? 4.935 12.491 -16.339 1.00 92.75 179 ASP A N 1
ATOM 1375 C CA . ASP A 1 179 ? 5.536 12.193 -17.639 1.00 92.75 179 ASP A CA 1
ATOM 1376 C C . ASP A 1 179 ? 5.974 10.716 -17.710 1.00 92.75 179 ASP A C 1
ATOM 1378 O O . ASP A 1 179 ? 6.668 10.236 -16.798 1.00 92.75 179 ASP A O 1
ATOM 1382 N N . PRO A 1 180 ? 5.579 9.960 -18.754 1.00 90.06 180 PRO A N 1
ATOM 1383 C CA . PRO A 1 180 ? 6.077 8.606 -18.976 1.00 90.06 180 PRO A CA 1
ATOM 1384 C C . PRO A 1 180 ? 7.595 8.526 -19.187 1.00 90.06 180 PRO A C 1
ATOM 1386 O O . PRO A 1 180 ? 8.163 7.466 -18.918 1.00 90.06 180 PRO A O 1
ATOM 1389 N N . PHE A 1 181 ? 8.252 9.609 -19.609 1.00 90.94 181 PHE A N 1
ATOM 1390 C CA . PHE A 1 181 ? 9.689 9.647 -19.857 1.00 90.94 181 PHE A CA 1
ATOM 1391 C C . PHE A 1 181 ? 10.412 10.654 -18.963 1.00 90.94 181 PHE A C 1
ATOM 1393 O O . PHE A 1 181 ? 9.879 11.676 -18.544 1.00 90.94 181 PHE A O 1
ATOM 1400 N N . GLU A 1 182 ? 11.672 10.346 -18.699 1.00 91.06 182 GLU A N 1
ATOM 1401 C CA . GLU A 1 182 ? 12.624 11.179 -17.994 1.00 91.06 182 GLU A CA 1
ATOM 1402 C C . GLU A 1 182 ? 13.826 11.411 -18.910 1.00 91.06 182 GLU A C 1
ATOM 1404 O O . GLU A 1 182 ? 14.407 10.462 -19.441 1.00 91.06 182 GLU A O 1
ATOM 1409 N N . GLU A 1 183 ? 14.197 12.675 -19.101 1.00 91.44 183 GLU A N 1
ATOM 1410 C CA . GLU A 1 183 ? 15.341 13.062 -19.920 1.00 91.44 183 GLU A CA 1
ATOM 1411 C C . GLU A 1 183 ? 16.425 13.699 -19.049 1.00 91.44 183 GLU A C 1
ATOM 1413 O O . GLU A 1 183 ? 16.160 14.631 -18.288 1.00 91.44 183 GLU A O 1
ATOM 1418 N N . ARG A 1 184 ? 17.658 13.193 -19.149 1.00 87.56 184 ARG A N 1
ATOM 1419 C CA . ARG A 1 184 ? 18.834 13.766 -18.482 1.00 87.56 184 ARG A CA 1
ATOM 1420 C C . ARG A 1 184 ? 19.994 13.797 -19.465 1.00 87.56 184 ARG A C 1
ATOM 1422 O O . ARG A 1 184 ? 20.286 12.788 -20.100 1.00 87.56 184 ARG A O 1
ATOM 1429 N N . TYR A 1 185 ? 20.661 14.945 -19.579 1.00 88.62 185 TYR A N 1
ATOM 1430 C CA . TYR A 1 185 ? 21.833 15.128 -20.448 1.00 88.62 185 TYR A CA 1
ATOM 1431 C C . TYR A 1 185 ? 21.612 14.660 -21.907 1.00 88.62 185 TYR A C 1
ATOM 1433 O O . TYR A 1 185 ? 22.510 14.090 -22.520 1.00 88.62 185 TYR A O 1
ATOM 1441 N N . GLY A 1 186 ? 20.406 14.870 -22.454 1.00 87.25 186 GLY A N 1
ATOM 1442 C CA . GLY A 1 186 ? 20.030 14.473 -23.821 1.00 87.25 186 GLY A CA 1
ATOM 1443 C C . GLY A 1 186 ? 19.693 12.987 -24.006 1.00 87.25 186 GLY A C 1
ATOM 1444 O O . GLY A 1 186 ? 19.417 12.554 -25.122 1.00 87.25 186 GLY A O 1
ATOM 1445 N N . VAL A 1 187 ? 19.702 12.191 -22.933 1.00 87.75 187 VAL A N 1
ATOM 1446 C CA . VAL A 1 187 ? 19.273 10.787 -22.945 1.00 87.75 187 VAL A CA 1
ATOM 1447 C C . VAL A 1 187 ? 17.858 10.699 -22.390 1.00 87.75 187 VAL A C 1
ATOM 1449 O O . VAL A 1 187 ? 17.615 11.143 -21.270 1.00 87.75 187 VAL A O 1
ATOM 1452 N N . LYS A 1 188 ? 16.936 10.098 -23.150 1.00 89.38 188 LYS A N 1
ATOM 1453 C CA . LYS A 1 188 ? 15.527 9.913 -22.775 1.00 89.38 188 LYS A CA 1
ATOM 1454 C C . LYS A 1 188 ? 15.245 8.452 -22.419 1.00 89.38 188 LYS A C 1
ATOM 1456 O O . LYS A 1 188 ? 15.423 7.573 -23.258 1.00 89.38 188 LYS A O 1
ATOM 1461 N N . LEU A 1 189 ? 14.783 8.201 -21.194 1.00 89.12 189 LEU A N 1
ATOM 1462 C CA . LEU A 1 189 ? 14.448 6.870 -20.667 1.00 89.12 189 LEU A CA 1
ATOM 1463 C C . LEU A 1 189 ? 13.040 6.856 -20.059 1.00 89.12 189 LEU A C 1
ATOM 1465 O O . LEU A 1 189 ? 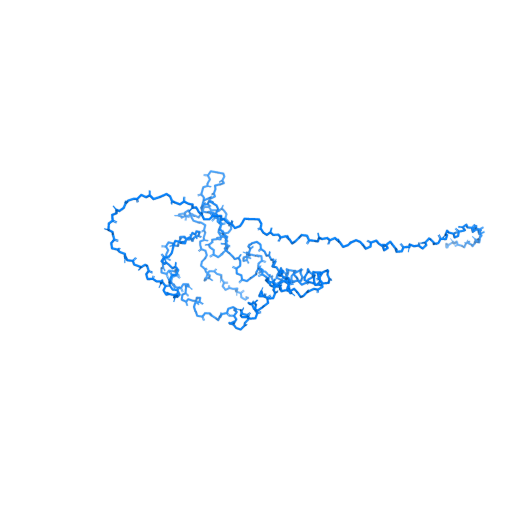12.527 7.913 -19.699 1.00 89.12 189 LEU A O 1
ATOM 1469 N N . PRO A 1 190 ? 12.398 5.687 -19.889 1.00 88.69 190 PRO A N 1
ATOM 1470 C CA . PRO A 1 190 ? 11.172 5.597 -19.105 1.00 88.69 190 PRO A CA 1
ATOM 1471 C C . PRO A 1 190 ? 11.371 6.110 -17.671 1.00 88.69 190 PRO A C 1
ATOM 1473 O O . PRO A 1 190 ? 12.363 5.788 -17.000 1.00 88.69 190 PRO A O 1
ATOM 1476 N N . SER A 1 191 ? 10.402 6.889 -17.194 1.00 92.12 191 SER A N 1
ATOM 1477 C CA . SER A 1 191 ? 10.363 7.389 -15.822 1.00 92.12 191 SER A CA 1
ATOM 1478 C C . SER A 1 191 ? 10.386 6.239 -14.812 1.00 92.12 191 SER A C 1
ATOM 1480 O O . SER A 1 191 ? 9.744 5.202 -15.005 1.00 92.12 191 SER A O 1
ATOM 1482 N N . TYR A 1 192 ? 11.080 6.447 -13.690 1.00 91.06 192 TYR A N 1
ATOM 1483 C CA . TYR A 1 192 ? 10.974 5.562 -12.527 1.00 91.06 192 TYR A CA 1
ATOM 1484 C C . TYR A 1 192 ? 9.521 5.482 -12.044 1.00 91.06 192 TYR A C 1
ATOM 1486 O O . TYR A 1 192 ? 8.913 6.521 -11.785 1.00 91.06 192 TYR A O 1
ATOM 1494 N N . ARG A 1 193 ? 8.962 4.287 -11.886 1.00 91.19 193 ARG A N 1
ATOM 1495 C CA . ARG A 1 193 ? 7.580 4.080 -11.418 1.00 91.19 193 ARG A CA 1
ATOM 1496 C C . ARG A 1 193 ? 7.516 3.330 -10.088 1.00 91.19 193 ARG A C 1
ATOM 1498 O O . ARG A 1 193 ? 6.449 2.850 -9.718 1.00 91.19 193 ARG A O 1
ATOM 1505 N N . GLY A 1 194 ? 8.626 3.288 -9.354 1.00 91.06 194 GLY A N 1
ATOM 1506 C CA . GLY A 1 194 ? 8.757 2.524 -8.120 1.00 91.06 194 GLY A CA 1
ATOM 1507 C C . GLY A 1 194 ? 9.316 1.123 -8.368 1.00 91.06 194 GLY A C 1
ATOM 1508 O O . GLY A 1 194 ? 9.190 0.580 -9.468 1.00 91.06 194 GLY A O 1
ATOM 1509 N N . ASP A 1 195 ? 9.930 0.554 -7.334 1.00 88.31 195 ASP A N 1
ATOM 1510 C CA . ASP A 1 195 ? 10.711 -0.684 -7.396 1.00 88.31 195 ASP A CA 1
ATOM 1511 C C . ASP A 1 195 ? 9.907 -1.925 -7.828 1.00 88.31 195 ASP A C 1
ATOM 1513 O O . ASP A 1 195 ? 10.497 -2.875 -8.343 1.00 88.31 195 ASP A O 1
ATOM 1517 N N . ASN A 1 196 ? 8.574 -1.906 -7.696 1.00 87.75 196 ASN A N 1
ATOM 1518 C CA . ASN A 1 196 ? 7.693 -2.966 -8.212 1.00 87.75 196 ASN A CA 1
ATOM 1519 C C . ASN A 1 196 ? 7.453 -2.874 -9.731 1.00 87.75 196 ASN A C 1
ATOM 1521 O O . ASN A 1 196 ? 6.914 -3.792 -10.340 1.00 87.75 196 ASN A O 1
ATOM 1525 N N . ILE A 1 197 ? 7.804 -1.746 -10.353 1.00 89.19 197 ILE A N 1
ATOM 1526 C CA . ILE A 1 197 ? 7.610 -1.518 -11.786 1.00 89.19 197 ILE A CA 1
ATOM 1527 C C . ILE A 1 197 ? 8.938 -1.528 -12.523 1.00 89.19 197 ILE A C 1
ATOM 1529 O O . ILE A 1 197 ? 9.080 -2.256 -13.497 1.00 89.19 197 ILE A O 1
ATOM 1533 N N . ASN A 1 198 ? 9.903 -0.709 -12.106 1.00 87.62 198 ASN A N 1
ATOM 1534 C CA . ASN A 1 198 ? 11.224 -0.662 -12.723 1.00 87.62 198 ASN A CA 1
ATOM 1535 C C . ASN A 1 198 ? 12.309 -0.234 -11.726 1.00 87.62 198 ASN A C 1
ATOM 1537 O O . ASN A 1 198 ? 11.994 0.256 -10.654 1.00 87.62 198 ASN A O 1
ATOM 1541 N N . GLY A 1 199 ? 13.590 -0.452 -12.049 1.00 85.75 199 GLY A N 1
ATOM 1542 C CA . GLY A 1 199 ? 14.706 -0.059 -11.167 1.00 85.75 199 GLY A CA 1
ATOM 1543 C C . GLY A 1 199 ? 14.843 1.460 -10.977 1.00 85.75 199 GLY A C 1
ATOM 1544 O O . GLY A 1 199 ? 14.220 2.235 -11.680 1.00 85.75 199 GLY A O 1
ATOM 1545 N N . ASP A 1 200 ? 15.690 1.935 -10.071 1.00 83.81 200 ASP A N 1
ATOM 1546 C CA . ASP A 1 200 ? 15.915 3.372 -9.817 1.00 83.81 200 ASP A CA 1
ATOM 1547 C C . ASP A 1 200 ? 17.049 3.988 -10.666 1.00 83.81 200 ASP A C 1
ATOM 1549 O O . ASP A 1 200 ? 17.068 5.200 -10.900 1.00 83.81 200 ASP A O 1
ATOM 1553 N N . ALA A 1 201 ? 17.962 3.156 -11.173 1.00 86.31 201 ALA A N 1
ATOM 1554 C CA . ALA A 1 201 ? 19.119 3.577 -11.961 1.00 86.31 201 ALA A CA 1
ATOM 1555 C C . ALA A 1 201 ? 18.736 4.207 -13.317 1.00 86.31 201 ALA A C 1
ATOM 1557 O O . ALA A 1 201 ? 17.865 3.706 -14.033 1.00 86.31 201 ALA A O 1
ATOM 1558 N N . PHE A 1 202 ? 19.418 5.299 -13.684 1.00 83.00 202 PHE A N 1
ATOM 1559 C CA . PHE A 1 202 ? 19.261 6.007 -14.961 1.00 83.00 202 PHE A CA 1
ATOM 1560 C C . PHE A 1 202 ? 20.396 5.618 -15.918 1.00 83.00 202 PHE A C 1
ATOM 1562 O O . PHE A 1 202 ? 21.325 6.389 -16.146 1.00 83.00 202 PHE A O 1
ATOM 1569 N N . GLU A 1 203 ? 20.349 4.394 -16.439 1.00 78.62 203 GLU A N 1
ATOM 1570 C CA . GLU A 1 203 ? 21.376 3.861 -17.338 1.00 78.62 203 GLU A CA 1
ATOM 1571 C C . GLU A 1 203 ? 20.740 3.305 -18.623 1.00 78.62 203 GLU A C 1
ATOM 1573 O O . GLU A 1 203 ? 19.736 2.588 -18.542 1.00 78.62 203 GLU A O 1
ATOM 1578 N N . PRO A 1 204 ? 21.295 3.600 -19.817 1.00 64.69 204 PRO A N 1
ATOM 1579 C CA . PRO A 1 204 ? 20.876 2.949 -21.051 1.00 64.69 204 PRO A CA 1
ATOM 1580 C C . PRO A 1 204 ? 21.340 1.490 -21.026 1.00 64.69 204 PRO A C 1
ATOM 1582 O O . PRO A 1 204 ? 22.537 1.207 -21.111 1.00 64.69 204 PRO A O 1
ATOM 1585 N N . LEU A 1 205 ? 20.413 0.539 -20.925 1.00 55.09 205 LEU A N 1
ATOM 1586 C CA . LEU A 1 205 ? 20.766 -0.869 -21.087 1.00 55.09 205 LEU A CA 1
ATOM 1587 C C . LEU A 1 205 ? 21.164 -1.129 -22.547 1.00 55.09 205 LEU A C 1
ATOM 1589 O O . LEU A 1 205 ? 20.490 -0.693 -23.485 1.00 55.09 205 LEU A O 1
ATOM 1593 N N . LYS A 1 206 ? 22.274 -1.852 -22.747 1.00 38.34 206 LYS A N 1
ATOM 1594 C CA . LYS A 1 206 ? 22.736 -2.278 -24.077 1.00 38.34 206 LYS A CA 1
ATOM 1595 C C . LYS A 1 206 ? 21.602 -3.007 -24.808 1.00 38.34 206 LYS A C 1
ATOM 1597 O O . LYS A 1 206 ? 21.244 -4.120 -24.444 1.00 38.34 206 LYS A O 1
ATOM 1602 N N . GLY A 1 207 ? 21.075 -2.373 -25.855 1.00 42.31 207 GLY A N 1
ATOM 1603 C CA . GLY A 1 207 ? 20.153 -2.973 -26.822 1.00 42.31 207 GLY A CA 1
ATOM 1604 C C . GLY A 1 207 ? 18.660 -2.787 -26.548 1.00 42.31 207 GLY A C 1
ATOM 1605 O O . GLY A 1 207 ? 17.872 -3.050 -27.450 1.00 42.31 207 GLY A O 1
ATOM 1606 N N . ILE A 1 208 ? 18.248 -2.304 -25.370 1.00 38.06 208 ILE A N 1
ATOM 1607 C CA . ILE A 1 208 ? 16.835 -2.041 -25.056 1.00 38.06 208 ILE A CA 1
ATOM 1608 C C . ILE A 1 208 ? 16.762 -0.795 -24.167 1.00 38.06 208 ILE A C 1
ATOM 1610 O O . ILE A 1 208 ? 17.237 -0.799 -23.036 1.00 38.06 208 ILE A O 1
ATOM 1614 N N . CYS A 1 209 ? 16.146 0.278 -24.669 1.00 35.44 209 CYS A N 1
ATOM 1615 C CA . CYS A 1 209 ? 15.973 1.550 -23.956 1.00 35.44 209 CYS A CA 1
ATOM 1616 C C . CYS A 1 209 ? 14.865 1.445 -22.884 1.00 35.44 209 CYS A C 1
ATOM 1618 O O . CYS A 1 209 ? 13.861 2.148 -22.937 1.00 35.44 209 CYS A O 1
ATOM 1620 N N . HIS A 1 210 ? 14.995 0.501 -21.949 1.00 47.09 210 HIS A N 1
ATOM 1621 C CA . HIS A 1 210 ? 14.066 0.313 -20.839 1.00 47.09 210 HIS A CA 1
ATOM 1622 C C . HIS A 1 210 ? 14.832 0.290 -19.526 1.00 47.09 210 HIS A C 1
ATOM 1624 O O . HIS A 1 210 ? 15.874 -0.345 -19.394 1.00 47.09 210 HIS A O 1
ATOM 1630 N N . ARG A 1 211 ? 14.273 0.959 -18.524 1.00 52.19 211 ARG A N 1
ATOM 1631 C CA . ARG A 1 211 ? 14.667 0.752 -17.139 1.00 52.19 211 ARG A CA 1
ATOM 1632 C C . ARG A 1 211 ? 14.165 -0.637 -16.723 1.00 52.19 211 ARG A C 1
ATOM 1634 O O . ARG A 1 211 ? 12.984 -0.896 -16.941 1.00 52.19 211 ARG A O 1
ATOM 1641 N N . ARG A 1 212 ? 15.030 -1.529 -16.201 1.00 49.53 212 ARG A N 1
ATOM 1642 C CA . ARG A 1 212 ? 14.704 -2.952 -15.921 1.00 49.53 212 ARG A CA 1
ATOM 1643 C C . ARG A 1 212 ? 13.350 -3.056 -15.236 1.00 49.53 212 ARG A C 1
ATOM 1645 O O . ARG A 1 212 ? 13.229 -2.586 -14.107 1.00 49.53 212 ARG A O 1
ATOM 1652 N N . ILE A 1 213 ? 12.372 -3.649 -15.916 1.00 51.97 213 ILE A N 1
ATOM 1653 C CA . ILE A 1 213 ? 11.092 -3.972 -15.307 1.00 51.97 213 ILE A CA 1
ATOM 1654 C C . ILE A 1 213 ? 11.334 -5.172 -14.399 1.00 51.97 213 ILE A C 1
ATOM 1656 O O . ILE A 1 213 ? 11.576 -6.272 -14.889 1.00 51.97 213 ILE A O 1
ATOM 1660 N N . ARG A 1 214 ? 11.357 -4.947 -13.084 1.00 48.50 214 ARG A N 1
ATOM 1661 C CA . ARG A 1 214 ? 11.492 -6.039 -12.122 1.00 48.50 214 ARG A CA 1
ATOM 1662 C C . ARG A 1 214 ? 10.129 -6.688 -11.976 1.00 48.50 214 ARG A C 1
ATOM 1664 O O . ARG A 1 214 ? 9.185 -6.043 -11.535 1.00 48.50 214 ARG A O 1
ATOM 1671 N N . SER A 1 215 ? 10.025 -7.957 -12.349 1.00 40.25 215 SER A N 1
ATOM 1672 C CA . SER A 1 215 ? 8.938 -8.782 -11.840 1.00 40.25 215 SER A CA 1
ATOM 1673 C C . SER A 1 215 ? 9.309 -9.232 -10.425 1.00 40.25 215 SER A C 1
ATOM 1675 O O . SER A 1 215 ? 10.490 -9.402 -10.115 1.00 40.25 215 SER A O 1
ATOM 1677 N N . ASN A 1 216 ? 8.315 -9.433 -9.560 1.00 40.03 216 ASN A N 1
ATOM 1678 C CA . ASN A 1 216 ? 8.512 -9.842 -8.163 1.00 40.03 216 ASN A CA 1
ATOM 1679 C C . ASN A 1 216 ? 9.329 -11.152 -8.007 1.00 40.03 216 ASN A C 1
ATOM 1681 O O . ASN A 1 216 ? 9.770 -11.472 -6.912 1.00 40.03 216 ASN A O 1
ATOM 1685 N N . ALA A 1 217 ? 9.554 -11.905 -9.093 1.00 35.97 217 ALA A N 1
ATOM 1686 C CA . ALA A 1 217 ? 10.378 -13.115 -9.119 1.00 35.97 217 ALA A CA 1
ATOM 1687 C C . ALA A 1 217 ? 11.896 -12.851 -9.243 1.00 35.97 217 ALA A C 1
ATOM 1689 O O . ALA A 1 217 ? 12.687 -13.771 -9.059 1.00 35.97 217 ALA A O 1
ATOM 1690 N N . GLU A 1 218 ? 12.324 -11.619 -9.548 1.00 36.03 218 GLU A N 1
ATOM 1691 C CA . GLU A 1 218 ? 13.747 -11.258 -9.666 1.00 36.03 218 GLU A CA 1
ATOM 1692 C C . GLU A 1 218 ? 14.363 -10.712 -8.366 1.00 36.03 218 GLU A C 1
ATOM 1694 O O . GLU A 1 218 ? 15.537 -10.326 -8.356 1.00 36.03 218 GLU A O 1
ATOM 1699 N N . SER A 1 219 ? 13.620 -10.681 -7.251 1.00 35.97 219 SER A N 1
ATOM 1700 C CA . SER A 1 219 ? 14.248 -10.558 -5.933 1.00 35.97 219 SER A CA 1
ATOM 1701 C C . SER A 1 219 ? 15.033 -11.846 -5.679 1.00 35.97 219 SER A C 1
ATOM 1703 O O . SER A 1 219 ? 14.472 -12.849 -5.241 1.00 35.97 219 SER A O 1
ATOM 1705 N N . HIS A 1 220 ? 16.310 -11.839 -6.065 1.00 30.22 220 HIS A N 1
ATOM 1706 C CA . HIS A 1 220 ? 17.219 -12.972 -5.934 1.00 30.22 220 HIS A CA 1
ATOM 1707 C C . HIS A 1 220 ? 17.123 -13.631 -4.546 1.00 30.22 220 HIS A C 1
ATOM 1709 O O . HIS A 1 220 ? 16.952 -12.924 -3.546 1.00 30.22 220 HIS A O 1
ATOM 1715 N N . PRO A 1 221 ? 17.284 -14.967 -4.471 1.00 30.53 221 PRO A N 1
ATOM 1716 C CA . PRO A 1 221 ? 17.494 -15.643 -3.205 1.00 30.53 221 PRO A CA 1
ATOM 1717 C C . PRO A 1 221 ? 18.729 -15.019 -2.562 1.00 30.53 221 PRO A C 1
ATOM 1719 O O . PRO A 1 221 ? 19.783 -14.924 -3.192 1.00 30.53 221 PRO A O 1
ATOM 1722 N N . LEU A 1 222 ? 18.582 -14.550 -1.326 1.00 28.95 222 LEU A N 1
ATOM 1723 C CA . LEU A 1 222 ? 19.729 -14.272 -0.482 1.00 28.95 222 LEU A CA 1
ATOM 1724 C C . LEU A 1 222 ? 20.473 -15.603 -0.350 1.00 28.95 222 LEU A C 1
ATOM 1726 O O . LEU A 1 222 ? 19.994 -16.512 0.329 1.00 28.95 222 LEU A O 1
ATOM 1730 N N . GLU A 1 223 ? 21.580 -15.747 -1.080 1.00 27.64 223 GLU A N 1
ATOM 1731 C CA . GLU A 1 223 ? 22.573 -16.763 -0.765 1.00 27.64 223 GLU A CA 1
ATOM 1732 C C . GLU A 1 223 ? 22.967 -16.562 0.702 1.00 27.64 223 GLU A C 1
ATOM 1734 O O . GLU A 1 223 ? 23.253 -15.446 1.145 1.00 27.64 223 GLU A O 1
ATOM 1739 N N . SER A 1 224 ? 22.843 -17.661 1.441 1.00 31.20 224 SER A N 1
ATOM 1740 C CA . SER A 1 224 ? 23.211 -17.848 2.843 1.00 31.20 224 SER A CA 1
ATOM 1741 C C . SER A 1 224 ? 24.671 -17.529 3.123 1.00 31.20 224 SER A C 1
ATOM 1743 O O . SER A 1 224 ? 25.502 -17.982 2.302 1.00 31.20 224 SER A O 1
#

Organism: Quercus suber (NCBI:txid58331)

Solvent-accessible surface area (backbone atoms only — not comparable to full-atom values): 15241 Å² total; per-residue (Å²): 136,89,86,87,86,88,86,84,88,82,91,79,90,81,78,88,80,82,85,78,82,85,75,84,85,83,77,90,66,89,76,82,76,73,77,89,69,84,84,77,77,83,79,83,80,88,78,81,93,80,85,90,78,97,65,86,83,73,72,79,73,79,80,72,90,52,96,64,55,62,76,81,46,94,76,77,85,69,82,86,74,94,53,62,68,61,51,53,52,50,52,56,55,57,70,72,50,81,76,94,70,54,74,66,58,54,50,56,48,49,55,50,49,52,36,26,76,71,70,62,27,43,79,47,74,52,65,57,92,56,51,45,80,92,68,67,44,72,66,56,54,50,50,54,51,50,49,54,52,53,53,43,54,53,49,26,66,75,66,74,34,54,62,46,80,43,72,46,63,98,74,41,23,64,48,86,66,96,51,74,57,40,74,58,96,91,45,77,37,55,41,70,28,30,52,62,46,16,45,87,70,94,60,84,43,93,92,46,82,49,46,57,64,40,55,89,81,69,69,69,79,80,80,128

pLDDT: mean 72.9, std 26.1, range [27.64, 98.38]